Protein AF-X1CGT3-F1 (afdb_monomer)

Mean predicted aligned error: 8.22 Å

Sequence (184 aa):
MMVEALASLSRIHRVIDAETLTLEMHLGVPVCIPNCGKCCETVLAHRIEADFAISCMIGEGKFHQMVSRCEGWLLERHKEAQIYEGPLVGIVRTQIAEEWHKITNLPCLFLESDKSCLIYSGRPLVCRAFGVTHMPGPTPDFCPRPLGVGESHLRRGYVDSQQLQQKVKTLLAELSDKEWATSG

Solvent-accessible surface area (backbone atoms only — not comparable to full-atom values): 11004 Å² total; per-residue (Å²): 111,72,68,56,53,44,50,49,51,52,51,49,51,50,54,49,53,51,54,48,52,52,50,21,66,68,25,75,35,61,80,64,62,84,52,68,52,70,64,31,43,52,69,74,71,56,70,69,38,50,56,40,24,49,54,44,26,52,78,70,72,39,39,66,63,55,49,53,47,53,49,48,56,47,62,70,59,50,79,76,56,80,82,84,85,75,79,92,76,68,80,75,53,66,66,58,54,52,50,50,54,56,56,41,62,36,69,40,87,47,53,46,97,82,28,44,54,77,49,61,94,26,52,35,70,62,68,36,72,78,75,61,66,83,46,55,41,97,51,94,86,33,63,87,50,70,80,30,67,94,39,50,59,80,40,73,86,73,75,58,65,67,62,49,51,51,53,50,49,53,54,52,53,59,47,60,72,62,55,62,78,73,74,116

pLDDT: mean 80.04, std 13.35, range [35.84, 97.06]

Radius of gyration: 19.08 Å; Cα contacts (8 Å, |Δi|>4): 160; chains: 1; bounding box: 41×42×50 Å

Organism: NCBI:txid412755

Foldseek 3Di:
DLVVLLVLVVVLVVLLVVLQVVLCVQQVFHLADFLPLLLQQFDDADPSLVVNLCVVCVVVVNNVVVVVLVCCVCVVPVPPDDDDDDDPPDDPPVVNVVVVVVVRRDGHSQQDPSRHGSSVVSGHPSSDSAPPQPPLDPDPSHRPTDGTDPDDSNGHDHDDPVVSVVVSVVSVVVCVVPPVVPPD

Structure (mmCIF, N/CA/C/O backbone):
data_AF-X1CGT3-F1
#
_entry.id   AF-X1CGT3-F1
#
loop_
_atom_site.group_PDB
_atom_site.id
_atom_site.type_symbol
_atom_site.label_atom_id
_atom_site.label_alt_id
_atom_site.label_comp_id
_atom_site.label_asym_id
_atom_site.label_entity_id
_atom_site.label_seq_id
_atom_site.pdbx_PDB_ins_code
_atom_site.Cartn_x
_atom_site.Cartn_y
_atom_site.Cartn_z
_atom_site.occupancy
_atom_site.B_iso_or_equiv
_atom_site.auth_seq_id
_atom_site.auth_comp_id
_atom_site.auth_asym_id
_atom_si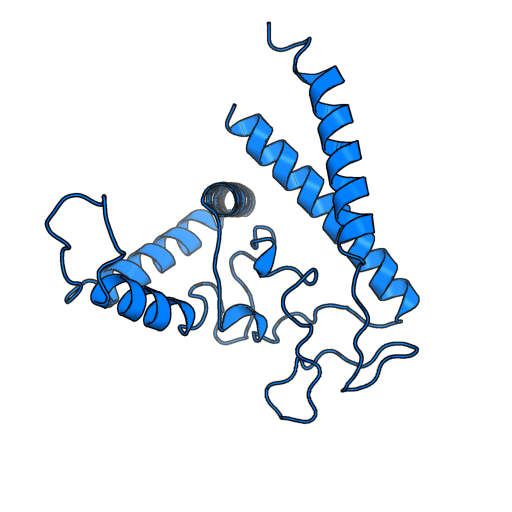te.auth_atom_id
_atom_site.pdbx_PDB_model_num
ATOM 1 N N . MET A 1 1 ? -14.478 17.564 -9.905 1.00 69.38 1 MET A N 1
ATOM 2 C CA . MET A 1 1 ? -13.343 17.696 -8.963 1.00 69.38 1 MET A CA 1
ATOM 3 C C . MET A 1 1 ? -13.031 16.420 -8.165 1.00 69.38 1 MET A C 1
ATOM 5 O O . MET A 1 1 ? -12.000 15.825 -8.431 1.00 69.38 1 MET A O 1
ATOM 9 N N . MET A 1 2 ? -13.859 15.936 -7.218 1.00 78.50 2 MET A N 1
ATOM 10 C CA . MET A 1 2 ? -13.481 14.746 -6.405 1.00 78.50 2 MET A CA 1
ATOM 11 C C . MET A 1 2 ? -13.423 13.435 -7.212 1.00 78.50 2 MET A C 1
ATOM 13 O O . MET A 1 2 ? -12.479 12.665 -7.071 1.00 78.50 2 MET A O 1
ATOM 17 N N . VAL A 1 3 ? -14.393 13.201 -8.101 1.00 81.06 3 VAL A N 1
ATOM 18 C CA . VAL A 1 3 ? -14.433 11.996 -8.954 1.00 81.06 3 VAL A CA 1
ATOM 19 C C . VAL A 1 3 ? -13.211 11.916 -9.879 1.00 81.06 3 VAL A C 1
ATOM 21 O O . VAL A 1 3 ? -12.619 10.850 -10.013 1.00 81.06 3 VAL A O 1
ATOM 24 N N . GLU A 1 4 ? -12.784 13.039 -10.459 1.00 80.38 4 GLU A N 1
ATOM 25 C CA . GLU A 1 4 ? -11.600 13.117 -11.332 1.00 80.38 4 GLU A CA 1
ATOM 26 C C . GLU A 1 4 ? -10.308 12.840 -10.562 1.00 80.38 4 GLU A C 1
ATOM 28 O O . GLU A 1 4 ? -9.433 12.135 -11.061 1.00 80.38 4 GLU A O 1
ATOM 33 N N . ALA A 1 5 ? -10.195 13.339 -9.327 1.00 81.38 5 ALA A N 1
ATOM 34 C CA . ALA A 1 5 ? -9.049 13.057 -8.469 1.00 81.38 5 ALA A CA 1
ATOM 35 C C . ALA A 1 5 ? -8.959 11.558 -8.132 1.00 81.38 5 ALA A C 1
ATOM 37 O O . ALA A 1 5 ? -7.883 10.968 -8.228 1.00 81.38 5 ALA A O 1
ATOM 38 N N . LEU A 1 6 ? -10.091 10.913 -7.825 1.00 85.56 6 LEU A N 1
ATOM 39 C CA . LEU A 1 6 ? -10.149 9.467 -7.584 1.00 85.56 6 LEU A CA 1
ATOM 40 C C . LEU A 1 6 ? -9.855 8.652 -8.851 1.00 85.56 6 LEU A C 1
ATOM 42 O O . LEU A 1 6 ? -9.135 7.655 -8.791 1.00 85.56 6 LEU A O 1
ATOM 46 N N . ALA A 1 7 ? -10.368 9.084 -10.005 1.00 85.12 7 ALA A N 1
ATOM 47 C CA . ALA A 1 7 ? -10.071 8.462 -11.292 1.00 85.12 7 ALA A CA 1
ATOM 48 C C . ALA A 1 7 ? -8.579 8.585 -11.641 1.00 85.12 7 ALA A C 1
ATOM 50 O O . ALA A 1 7 ? -7.961 7.604 -12.058 1.00 85.12 7 ALA A O 1
ATOM 51 N N . SER A 1 8 ? -7.985 9.757 -11.412 1.00 85.62 8 SER A N 1
ATOM 52 C CA . SER A 1 8 ? -6.554 10.005 -11.613 1.00 85.62 8 SER A CA 1
ATOM 53 C C . SER A 1 8 ? -5.711 9.123 -10.697 1.00 85.62 8 SER A C 1
ATOM 55 O O . SER A 1 8 ? -4.805 8.443 -11.173 1.00 85.62 8 SER A O 1
ATOM 57 N N . LEU A 1 9 ? -6.053 9.046 -9.406 1.00 86.56 9 LEU A N 1
ATOM 58 C CA . LEU A 1 9 ? -5.367 8.174 -8.452 1.00 86.56 9 LEU A CA 1
ATOM 59 C C . LEU A 1 9 ? -5.494 6.693 -8.843 1.00 86.56 9 LEU A C 1
ATOM 61 O O . LEU A 1 9 ? -4.506 5.964 -8.801 1.00 86.56 9 LEU A O 1
ATOM 65 N N . SER A 1 10 ? -6.663 6.259 -9.326 1.00 88.44 10 SER A N 1
ATOM 66 C CA . SER A 1 10 ? -6.846 4.908 -9.873 1.00 88.44 10 SER A CA 1
ATOM 67 C C . SER A 1 10 ? -5.911 4.633 -11.056 1.00 88.44 10 SER A C 1
ATOM 69 O O . SER A 1 10 ? -5.296 3.569 -11.124 1.00 88.44 10 SER A O 1
ATOM 71 N N . ARG A 1 11 ? -5.760 5.588 -11.984 1.00 89.06 11 ARG A N 1
ATOM 72 C CA . ARG A 1 11 ? -4.837 5.450 -13.124 1.00 89.06 11 ARG A CA 1
ATOM 73 C C . ARG A 1 11 ? -3.377 5.419 -12.665 1.00 89.06 11 ARG A C 1
ATOM 75 O O . ARG A 1 11 ? -2.625 4.580 -13.152 1.00 89.06 11 ARG A O 1
ATOM 82 N N . ILE A 1 12 ? -2.999 6.251 -11.692 1.00 88.00 12 ILE A N 1
ATOM 83 C CA . ILE A 1 12 ? -1.667 6.214 -11.066 1.00 88.00 12 ILE A CA 1
ATOM 84 C C . ILE A 1 12 ? -1.410 4.834 -10.453 1.00 88.00 12 ILE A C 1
ATOM 86 O O . ILE A 1 12 ? -0.380 4.229 -10.739 1.00 88.00 12 ILE A O 1
ATOM 90 N N . HIS A 1 13 ? -2.362 4.293 -9.684 1.00 88.19 13 HIS A N 1
ATOM 91 C CA . HIS A 1 13 ? -2.263 2.946 -9.116 1.00 88.19 13 HIS A CA 1
ATOM 92 C C . HIS A 1 13 ? -2.059 1.879 -10.194 1.00 88.19 13 HIS A C 1
ATOM 94 O O . HIS A 1 13 ? -1.233 0.996 -10.007 1.00 88.19 13 HIS A O 1
ATOM 100 N N . ARG A 1 14 ? -2.747 1.972 -11.339 1.00 88.94 14 ARG A N 1
ATOM 101 C CA . ARG A 1 14 ? -2.571 1.020 -12.451 1.00 88.94 14 ARG A CA 1
ATOM 102 C C . ARG A 1 14 ? -1.198 1.110 -13.109 1.00 88.94 14 ARG A C 1
ATOM 104 O O . ARG A 1 14 ? -0.627 0.072 -13.419 1.00 88.94 14 ARG A O 1
ATOM 111 N N . VAL A 1 15 ? -0.674 2.320 -13.329 1.00 88.50 15 VAL A N 1
ATOM 112 C CA . VAL A 1 15 ? 0.69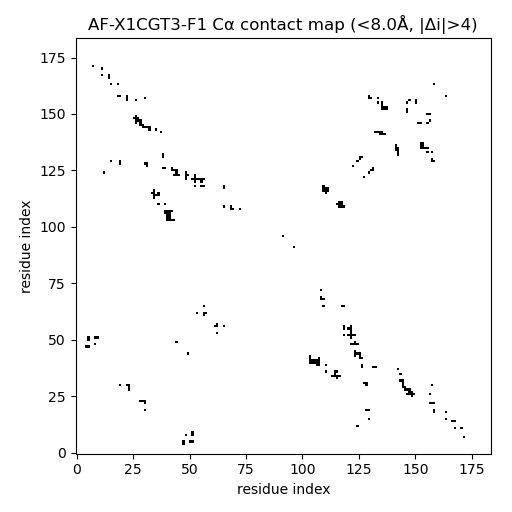0 2.501 -13.862 1.00 88.50 15 VAL A CA 1
ATOM 113 C C . VAL A 1 15 ? 1.697 1.866 -12.915 1.00 88.50 15 VAL A C 1
ATOM 115 O O . VAL A 1 15 ? 2.536 1.082 -13.335 1.00 88.50 15 VAL A O 1
ATOM 118 N N . ILE A 1 16 ? 1.553 2.152 -11.626 1.00 86.31 16 ILE A N 1
ATOM 119 C CA . ILE A 1 16 ? 2.357 1.567 -10.559 1.00 86.31 16 ILE A CA 1
ATOM 120 C C . ILE A 1 16 ? 2.249 0.036 -10.597 1.00 86.31 16 ILE A C 1
ATOM 122 O O . ILE A 1 16 ? 3.252 -0.645 -10.756 1.00 86.31 16 ILE A O 1
ATOM 126 N N . ASP A 1 17 ? 1.052 -0.540 -10.566 1.00 86.75 17 ASP A N 1
ATOM 127 C CA . ASP A 1 17 ? 0.886 -1.997 -10.596 1.00 86.75 17 ASP A CA 1
ATOM 128 C C . ASP A 1 17 ? 1.511 -2.640 -11.854 1.00 86.75 17 ASP A C 1
ATOM 130 O O . ASP A 1 17 ? 2.136 -3.696 -11.753 1.00 86.75 17 ASP A O 1
ATOM 134 N N . ALA A 1 18 ? 1.441 -1.978 -13.015 1.00 89.31 18 ALA A N 1
ATOM 135 C CA . ALA A 1 18 ? 2.071 -2.442 -14.253 1.00 89.31 18 ALA A CA 1
ATOM 136 C C . ALA A 1 18 ? 3.611 -2.411 -14.204 1.00 89.31 18 ALA A C 1
ATOM 138 O O . ALA A 1 18 ? 4.272 -3.351 -14.656 1.00 89.31 18 ALA A O 1
ATOM 139 N N . GLU A 1 19 ? 4.202 -1.364 -13.625 1.00 88.44 19 GLU A N 1
ATOM 140 C CA . GLU A 1 19 ? 5.651 -1.300 -13.407 1.00 88.44 19 GLU A CA 1
ATOM 141 C C . GLU A 1 19 ? 6.115 -2.364 -12.401 1.00 88.44 19 GLU A C 1
ATOM 143 O O . GLU A 1 19 ? 7.184 -2.949 -12.570 1.00 88.44 19 GLU A O 1
ATOM 148 N N . THR A 1 20 ? 5.292 -2.671 -11.392 1.00 87.12 20 THR A N 1
ATOM 149 C CA . THR A 1 20 ? 5.585 -3.724 -10.413 1.00 87.12 20 THR A CA 1
ATOM 150 C C . THR A 1 20 ? 5.592 -5.064 -11.106 1.00 87.12 20 THR A C 1
ATOM 152 O O . THR A 1 20 ? 6.554 -5.805 -10.958 1.00 87.12 20 THR A O 1
ATOM 155 N N . LEU A 1 21 ? 4.571 -5.350 -11.915 1.00 89.75 21 LEU A N 1
ATOM 156 C CA . LEU A 1 21 ? 4.497 -6.597 -12.662 1.00 89.75 21 LEU A CA 1
ATOM 157 C C . LEU A 1 21 ? 5.702 -6.750 -13.596 1.00 89.75 21 LEU A C 1
ATOM 159 O O . LEU A 1 21 ? 6.299 -7.820 -13.678 1.00 89.75 21 LEU A O 1
ATOM 163 N N . THR A 1 22 ? 6.104 -5.661 -14.255 1.00 91.19 22 THR A N 1
ATOM 164 C CA . THR A 1 22 ? 7.309 -5.645 -15.089 1.00 91.19 22 THR A CA 1
ATOM 165 C C . THR A 1 22 ? 8.537 -6.014 -14.260 1.00 91.19 22 THR A C 1
ATOM 167 O O . THR A 1 22 ? 9.304 -6.888 -14.661 1.00 91.19 22 THR A O 1
ATOM 170 N N . LEU A 1 23 ? 8.724 -5.405 -13.088 1.00 89.88 23 LEU A N 1
ATOM 171 C CA . LEU A 1 23 ? 9.831 -5.730 -12.192 1.00 89.88 23 LEU A CA 1
ATOM 172 C C . LEU A 1 23 ? 9.770 -7.187 -11.698 1.00 89.88 23 LEU A C 1
ATOM 174 O O . LEU A 1 23 ? 10.787 -7.873 -11.727 1.00 89.88 23 LEU A O 1
ATOM 178 N N . GLU A 1 24 ? 8.597 -7.685 -11.308 1.00 91.25 24 GLU A N 1
ATOM 179 C CA . GLU A 1 24 ? 8.385 -9.074 -10.877 1.00 91.25 24 GLU A CA 1
ATOM 180 C C . GLU A 1 24 ? 8.781 -10.077 -11.959 1.00 91.25 24 GLU A C 1
ATOM 182 O O . GLU A 1 24 ? 9.463 -11.059 -11.669 1.00 91.25 24 GLU A O 1
ATOM 187 N N . MET A 1 25 ? 8.423 -9.805 -13.217 1.00 94.38 25 MET A N 1
ATOM 188 C CA . MET A 1 25 ? 8.814 -10.636 -14.358 1.00 94.38 25 MET A CA 1
ATOM 189 C C . MET A 1 25 ? 10.334 -10.690 -14.541 1.00 94.38 25 MET A C 1
ATOM 191 O O . MET A 1 25 ? 10.872 -11.757 -14.828 1.00 94.38 25 MET A O 1
ATOM 195 N N . HIS A 1 26 ? 11.036 -9.568 -14.355 1.00 93.81 26 HIS A N 1
ATOM 196 C CA . HIS A 1 26 ? 12.499 -9.530 -14.452 1.00 93.81 26 HIS A CA 1
ATOM 197 C C . HIS A 1 26 ? 13.179 -10.215 -13.262 1.00 93.81 26 HIS A C 1
ATOM 199 O O . HIS A 1 26 ? 14.195 -10.887 -13.429 1.00 93.81 26 HIS A O 1
ATOM 205 N N . LEU A 1 27 ? 12.627 -10.049 -12.058 1.00 92.00 27 LEU A N 1
ATOM 206 C CA . LEU A 1 27 ? 13.159 -10.653 -10.840 1.00 92.00 27 LEU A CA 1
ATOM 207 C C . LEU A 1 27 ? 12.825 -12.148 -10.730 1.00 92.00 27 LEU A C 1
ATOM 209 O O . LEU A 1 27 ? 13.512 -12.860 -10.001 1.00 92.00 27 LEU A O 1
ATOM 213 N N . GLY A 1 28 ? 11.781 -12.626 -11.410 1.00 94.56 28 GLY A N 1
ATOM 214 C CA . GLY A 1 28 ? 11.274 -13.997 -11.292 1.00 94.56 28 GLY A CA 1
ATOM 215 C C . GLY A 1 28 ? 10.577 -14.291 -9.957 1.00 94.56 28 GLY A C 1
ATOM 216 O O . GLY A 1 28 ? 10.328 -15.451 -9.637 1.00 94.56 28 GLY A O 1
ATOM 217 N N . VAL A 1 29 ? 10.281 -13.259 -9.162 1.00 91.44 29 VAL A N 1
ATOM 218 C CA . VAL A 1 29 ? 9.648 -13.353 -7.840 1.00 91.44 29 VAL A CA 1
ATOM 219 C C . VAL A 1 29 ? 8.737 -12.148 -7.596 1.00 91.44 29 VAL A C 1
ATOM 221 O O . VAL A 1 29 ? 9.000 -11.077 -8.147 1.00 91.44 29 VAL A O 1
ATOM 224 N N . PRO A 1 30 ? 7.706 -12.268 -6.738 1.00 89.00 30 PRO A N 1
ATOM 225 C CA . PRO A 1 30 ? 6.866 -11.131 -6.389 1.00 89.00 30 PRO A CA 1
ATOM 226 C C . PRO A 1 30 ? 7.640 -10.066 -5.595 1.00 89.00 30 PRO A C 1
ATOM 228 O O . PRO A 1 30 ? 8.415 -10.379 -4.684 1.00 89.00 30 PRO A O 1
ATOM 231 N N . VAL A 1 31 ? 7.375 -8.791 -5.882 1.00 85.31 31 VAL A N 1
ATOM 232 C CA . VAL A 1 31 ? 7.960 -7.649 -5.152 1.00 85.31 31 VAL A CA 1
ATOM 233 C C . VAL A 1 31 ? 7.233 -7.398 -3.830 1.00 85.31 31 VAL A C 1
ATOM 235 O O . VAL A 1 31 ? 7.751 -6.711 -2.951 1.00 85.31 31 VAL A O 1
ATOM 238 N N . CYS A 1 32 ? 6.049 -7.988 -3.656 1.00 82.00 32 CYS A N 1
ATOM 239 C CA . CYS A 1 32 ? 5.290 -8.007 -2.412 1.00 82.00 32 CYS A CA 1
ATOM 240 C C . CYS A 1 32 ? 4.600 -9.363 -2.249 1.00 82.00 32 CYS A C 1
ATOM 242 O O . CYS A 1 32 ? 3.849 -9.785 -3.124 1.00 82.00 32 CYS A O 1
ATOM 244 N N . ILE A 1 33 ?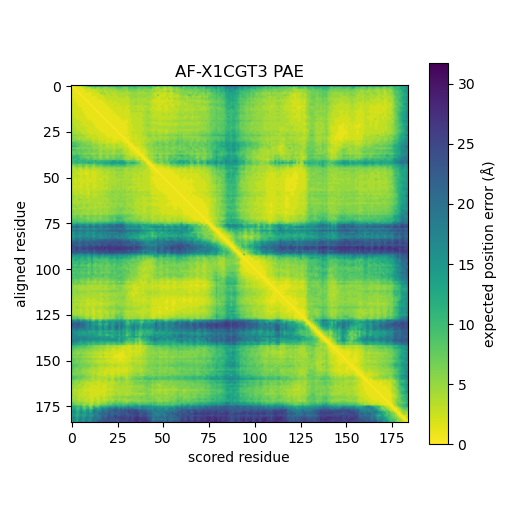 4.818 -10.031 -1.113 1.00 81.94 33 ILE A N 1
ATOM 245 C CA . ILE A 1 33 ? 4.076 -11.252 -0.789 1.00 81.94 33 ILE A CA 1
ATOM 246 C C . ILE A 1 33 ? 2.802 -10.898 -0.006 1.00 81.94 33 ILE A C 1
ATOM 248 O O . ILE A 1 33 ? 2.869 -10.099 0.942 1.00 81.94 33 ILE A O 1
ATOM 252 N N . PRO A 1 34 ? 1.644 -11.480 -0.366 1.00 79.38 34 PRO A N 1
ATOM 253 C CA . PRO A 1 34 ? 0.445 -11.388 0.452 1.00 79.38 34 PRO A CA 1
ATOM 254 C C . PRO A 1 34 ? 0.717 -11.889 1.871 1.00 79.38 34 PRO A C 1
ATOM 256 O O . PRO A 1 34 ? 1.559 -12.760 2.087 1.00 79.38 34 PRO A O 1
ATOM 259 N N . ASN A 1 35 ? -0.012 -11.345 2.841 1.00 83.81 35 ASN A N 1
ATOM 260 C CA . ASN A 1 35 ? -0.029 -11.845 4.212 1.00 83.81 35 ASN A CA 1
ATOM 261 C C . ASN A 1 35 ? 1.323 -11.794 4.957 1.00 83.81 35 ASN A C 1
ATOM 263 O O . ASN A 1 35 ? 1.521 -12.524 5.924 1.00 83.81 35 ASN A O 1
ATOM 267 N N . CYS A 1 36 ? 2.274 -10.931 4.565 1.00 82.19 36 CYS A N 1
ATOM 268 C CA . CYS A 1 36 ? 3.484 -10.723 5.378 1.00 82.19 36 CYS A CA 1
ATOM 269 C C . CYS A 1 36 ? 3.251 -9.794 6.577 1.00 82.19 36 CYS A C 1
ATOM 271 O O . CYS A 1 36 ? 3.827 -10.029 7.638 1.00 82.19 36 CYS A O 1
ATOM 273 N N . GLY A 1 37 ? 2.437 -8.746 6.404 1.00 79.38 37 GLY A N 1
ATOM 274 C CA . GLY A 1 37 ? 2.145 -7.731 7.422 1.00 79.38 37 GLY A CA 1
ATOM 275 C C . GLY A 1 37 ? 3.274 -6.727 7.696 1.00 79.38 37 GLY A C 1
ATOM 276 O O . GLY A 1 37 ? 3.073 -5.804 8.473 1.00 79.38 37 GLY A O 1
ATOM 277 N N . LYS A 1 38 ? 4.444 -6.843 7.051 1.00 79.19 38 LYS A N 1
ATOM 278 C CA . LYS A 1 38 ? 5.608 -5.992 7.367 1.00 79.19 38 LYS A CA 1
ATOM 279 C C . LYS A 1 38 ? 5.414 -4.511 7.036 1.00 79.19 38 LYS A C 1
ATOM 281 O O . LYS A 1 38 ? 5.769 -3.657 7.834 1.00 79.19 38 LYS A O 1
ATOM 286 N N . CYS A 1 39 ? 4.784 -4.183 5.907 1.00 74.50 39 CYS A N 1
ATOM 287 C CA . CYS A 1 39 ? 4.447 -2.788 5.586 1.00 74.50 39 CYS A CA 1
ATOM 288 C C . CYS A 1 39 ? 3.265 -2.237 6.405 1.00 74.50 39 CYS A C 1
ATOM 290 O O . CYS A 1 39 ? 2.917 -1.069 6.262 1.00 74.50 39 CYS A O 1
ATOM 292 N N . CYS A 1 40 ? 2.636 -3.061 7.247 1.00 76.88 40 CYS A N 1
ATOM 293 C CA . CYS A 1 40 ? 1.531 -2.652 8.106 1.00 76.88 40 CYS A CA 1
ATOM 294 C C . CYS A 1 40 ? 2.002 -2.152 9.479 1.00 76.88 40 CYS A C 1
ATOM 296 O O . CYS A 1 40 ? 1.158 -1.765 10.278 1.00 76.88 40 CYS A O 1
ATOM 298 N N . GLU A 1 41 ? 3.310 -2.157 9.754 1.00 74.38 41 GLU A N 1
ATOM 299 C CA . GLU A 1 41 ? 3.902 -1.643 10.999 1.00 74.38 41 GLU A CA 1
ATOM 300 C C . GLU A 1 41 ? 4.007 -0.104 11.007 1.00 74.38 41 GLU A C 1
ATOM 302 O O . GLU A 1 41 ? 4.179 0.499 12.060 1.00 74.38 41 GLU A O 1
ATOM 307 N N . THR A 1 42 ? 3.881 0.550 9.846 1.00 68.31 42 THR A N 1
ATOM 308 C CA . THR A 1 42 ? 3.842 2.014 9.730 1.00 68.31 42 THR A CA 1
ATOM 309 C C . THR A 1 42 ? 2.973 2.403 8.545 1.00 68.31 42 THR A C 1
ATOM 311 O O . THR A 1 42 ? 3.374 2.245 7.393 1.00 68.31 42 THR A O 1
ATOM 314 N N . VAL A 1 43 ? 1.767 2.909 8.809 1.00 67.88 43 VAL A N 1
ATOM 315 C CA . VAL A 1 43 ? 0.835 3.299 7.744 1.00 67.88 43 VAL A CA 1
ATOM 316 C C . VAL A 1 43 ? 0.500 4.776 7.852 1.00 67.88 43 VAL A C 1
ATOM 318 O O . VAL A 1 43 ? -0.134 5.218 8.806 1.00 67.88 43 VAL A O 1
ATOM 321 N N . LEU A 1 44 ? 0.904 5.525 6.829 1.00 73.69 44 LEU A N 1
ATOM 322 C CA . LEU A 1 44 ? 0.512 6.909 6.610 1.00 73.69 44 LEU A CA 1
ATOM 323 C C . LEU A 1 44 ? -0.238 6.992 5.286 1.00 73.69 44 LEU A C 1
ATOM 325 O O . LEU A 1 44 ? 0.282 6.582 4.256 1.00 73.69 44 LEU A O 1
ATOM 329 N N . ALA A 1 45 ? -1.457 7.516 5.312 1.00 82.62 45 ALA A N 1
ATOM 330 C CA . ALA A 1 45 ? -2.245 7.729 4.107 1.00 82.62 45 ALA A CA 1
ATOM 331 C C . ALA A 1 45 ? -2.613 9.204 3.993 1.00 82.62 45 ALA A C 1
ATOM 333 O O . ALA A 1 45 ? -2.981 9.846 4.981 1.00 82.62 45 ALA A O 1
ATOM 334 N N . HIS A 1 46 ? -2.552 9.741 2.780 1.00 84.75 46 HIS A N 1
ATOM 335 C CA . HIS A 1 46 ? -3.143 11.036 2.486 1.00 84.75 46 HIS A CA 1
ATOM 336 C C . HIS A 1 46 ? -4.666 10.912 2.378 1.00 84.75 46 HIS A C 1
ATOM 338 O O . HIS A 1 46 ? -5.203 9.860 2.031 1.00 84.75 46 HIS A O 1
ATOM 344 N N . ARG A 1 47 ? -5.383 12.019 2.609 1.00 86.12 47 ARG A N 1
ATOM 345 C CA . ARG A 1 47 ? -6.853 12.056 2.527 1.00 86.12 47 ARG A CA 1
ATOM 346 C C . ARG A 1 47 ? -7.393 11.479 1.214 1.00 86.12 47 ARG A C 1
ATOM 348 O O . ARG A 1 47 ? -8.315 10.678 1.247 1.00 86.12 47 ARG A O 1
ATOM 355 N N . ILE A 1 48 ? -6.793 11.838 0.079 1.00 85.56 48 ILE A N 1
ATOM 356 C CA . ILE A 1 48 ? -7.236 11.351 -1.236 1.00 85.56 48 ILE A CA 1
ATOM 357 C C . ILE A 1 48 ? -7.092 9.825 -1.384 1.00 85.56 48 ILE A C 1
ATOM 359 O O . ILE A 1 48 ? -7.902 9.190 -2.053 1.00 85.56 48 ILE A O 1
ATOM 363 N N . GLU A 1 49 ? -6.099 9.219 -0.728 1.00 89.56 49 GLU A N 1
ATOM 364 C CA . GLU A 1 49 ? -5.919 7.764 -0.702 1.00 89.56 49 GLU A CA 1
ATOM 365 C C . GLU A 1 49 ? -6.943 7.094 0.213 1.00 89.56 49 GLU A C 1
ATOM 367 O O . GLU A 1 49 ? -7.434 6.016 -0.110 1.00 89.56 49 GLU A O 1
ATOM 372 N N . ALA A 1 50 ? -7.313 7.745 1.321 1.00 90.88 50 ALA A N 1
ATOM 373 C CA . ALA A 1 50 ? -8.406 7.287 2.171 1.00 90.88 50 ALA A CA 1
ATOM 374 C C . ALA A 1 50 ? -9.748 7.328 1.422 1.00 90.88 50 ALA A C 1
ATOM 376 O O . ALA A 1 50 ? -10.474 6.336 1.426 1.00 90.88 50 ALA A O 1
ATOM 377 N N . ASP A 1 51 ? -10.043 8.421 0.710 1.00 91.00 51 ASP A N 1
ATOM 378 C CA . ASP A 1 51 ? -11.247 8.549 -0.122 1.00 91.00 51 ASP A CA 1
ATOM 379 C C . ASP A 1 51 ? -11.280 7.468 -1.221 1.00 91.00 51 ASP A C 1
ATOM 381 O O . ASP A 1 51 ? -12.320 6.860 -1.494 1.00 91.00 51 ASP A O 1
ATOM 385 N N . PHE A 1 52 ? -10.123 7.165 -1.818 1.00 92.81 52 PHE A N 1
ATOM 386 C CA . PHE A 1 52 ? -9.986 6.073 -2.778 1.00 92.81 52 PHE A CA 1
ATOM 387 C C . PHE A 1 52 ? -10.222 4.699 -2.147 1.00 92.81 52 PHE A C 1
ATOM 389 O O . PHE A 1 52 ? -10.980 3.902 -2.701 1.00 92.81 52 PHE A O 1
ATOM 396 N N . ALA A 1 53 ? -9.644 4.432 -0.974 1.00 92.94 53 ALA A N 1
ATOM 397 C CA . ALA A 1 53 ? -9.870 3.189 -0.247 1.00 92.94 53 ALA A CA 1
ATOM 398 C C . ALA A 1 53 ? -11.358 2.991 0.077 1.00 92.94 53 ALA A C 1
ATOM 400 O O . ALA A 1 53 ? -11.893 1.909 -0.158 1.00 92.94 53 ALA A O 1
ATOM 401 N N . ILE A 1 54 ? -12.044 4.046 0.529 1.00 94.06 54 ILE A N 1
ATOM 402 C CA . ILE A 1 54 ? -13.492 4.037 0.779 1.00 94.06 54 ILE A CA 1
ATOM 403 C C . ILE A 1 54 ? -14.257 3.665 -0.494 1.00 94.06 54 ILE A C 1
ATOM 405 O O . ILE A 1 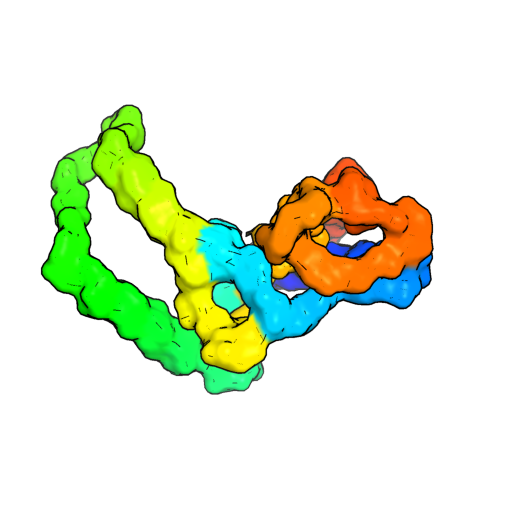54 ? -15.102 2.772 -0.456 1.00 94.06 54 ILE A O 1
ATOM 409 N N . SER A 1 55 ? -13.935 4.298 -1.626 1.00 93.94 55 SER A N 1
ATOM 410 C CA . SER A 1 55 ? -14.565 4.001 -2.919 1.00 93.94 55 SER A CA 1
ATOM 411 C C . SER A 1 55 ? -14.406 2.524 -3.311 1.00 93.94 55 SER A C 1
ATOM 413 O O . SER A 1 55 ? -15.389 1.862 -3.655 1.00 93.94 55 SER A O 1
ATOM 415 N N . CYS A 1 56 ? -13.199 1.963 -3.167 1.00 94.31 56 CYS A N 1
ATOM 416 C CA . CYS A 1 56 ? -12.954 0.535 -3.388 1.00 94.31 56 CYS A CA 1
ATOM 417 C C . CYS A 1 56 ? -13.787 -0.351 -2.449 1.00 94.31 56 CYS A C 1
ATOM 419 O O . CYS A 1 56 ? -14.400 -1.317 -2.898 1.00 94.31 56 CYS A O 1
ATOM 421 N N . MET A 1 57 ? -13.854 -0.017 -1.158 1.00 96.69 57 MET A N 1
ATOM 422 C CA . MET A 1 57 ? -14.594 -0.808 -0.169 1.00 96.69 57 MET A CA 1
ATOM 423 C C . MET A 1 57 ? -16.109 -0.756 -0.367 1.00 96.69 57 MET A C 1
ATOM 425 O O . MET A 1 57 ? -16.788 -1.743 -0.084 1.00 96.69 57 MET A O 1
ATOM 429 N N . ILE A 1 58 ? -16.647 0.354 -0.880 1.00 95.50 58 ILE A N 1
ATOM 430 C CA . ILE A 1 58 ? -18.049 0.434 -1.311 1.00 95.50 58 ILE A CA 1
ATOM 431 C C . ILE A 1 58 ? -18.287 -0.536 -2.472 1.00 95.50 58 ILE A C 1
ATOM 433 O O . ILE A 1 58 ? -19.210 -1.345 -2.400 1.00 95.50 58 ILE A O 1
ATOM 437 N N . GLY A 1 59 ? -17.430 -0.510 -3.498 1.00 95.19 59 GLY A N 1
ATOM 438 C CA . GLY A 1 59 ? -17.537 -1.407 -4.655 1.00 95.19 59 GLY A CA 1
ATOM 439 C C . GLY A 1 59 ? -17.430 -2.896 -4.303 1.00 95.19 59 GLY A C 1
ATOM 440 O O . GLY A 1 59 ? -18.056 -3.728 -4.952 1.00 95.19 59 GLY A O 1
ATOM 441 N N . GLU A 1 60 ? -16.685 -3.234 -3.250 1.00 96.44 60 GLU A N 1
ATOM 442 C CA . GLU A 1 60 ? -16.538 -4.608 -2.747 1.00 96.44 60 GLU A CA 1
ATOM 443 C C . GLU A 1 60 ? -17.600 -5.027 -1.717 1.00 96.44 60 GLU A C 1
ATOM 445 O O . GLU A 1 60 ? -17.579 -6.166 -1.254 1.00 96.44 60 GLU A O 1
ATOM 450 N N . GLY A 1 61 ? -18.500 -4.127 -1.306 1.00 97.06 61 GLY A N 1
ATOM 451 C CA . GLY A 1 61 ? -19.473 -4.403 -0.243 1.00 97.06 61 GLY A CA 1
ATOM 452 C C . GLY A 1 61 ? -18.859 -4.537 1.160 1.00 97.06 61 GLY A C 1
ATOM 453 O O . GLY A 1 61 ? -19.499 -5.063 2.066 1.00 97.06 61 GLY A O 1
ATOM 454 N N . LYS A 1 62 ? -17.629 -4.052 1.364 1.00 97.06 62 LYS A N 1
ATOM 455 C CA . LYS A 1 62 ? -16.878 -4.124 2.634 1.00 97.06 62 LYS A CA 1
ATOM 456 C C . LYS A 1 62 ? -16.868 -2.815 3.424 1.00 97.06 62 LYS A C 1
ATOM 458 O O . LYS A 1 62 ? -16.252 -2.737 4.485 1.00 97.06 62 LYS A O 1
ATOM 463 N N . PHE A 1 63 ? -17.552 -1.780 2.935 1.00 96.06 63 PHE A N 1
ATOM 464 C CA . PHE A 1 63 ? -17.564 -0.451 3.554 1.00 96.06 63 PHE A CA 1
ATOM 465 C C . PHE A 1 63 ? -17.945 -0.477 5.043 1.00 96.06 63 PHE A C 1
ATOM 467 O O . PHE A 1 63 ? -17.233 0.092 5.864 1.00 96.06 63 PHE A O 1
ATOM 474 N N . HIS A 1 64 ? -19.005 -1.197 5.420 1.00 96.75 64 HIS A N 1
ATOM 475 C CA . HIS A 1 64 ? -19.426 -1.279 6.824 1.00 96.75 64 HIS A CA 1
ATOM 476 C C . HIS A 1 64 ? -18.380 -1.942 7.727 1.00 96.75 64 HIS A C 1
ATOM 478 O O . HIS A 1 64 ? -18.180 -1.498 8.855 1.00 96.75 64 HIS A O 1
ATOM 484 N N . GLN A 1 65 ? -17.673 -2.960 7.228 1.00 96.12 65 GLN A N 1
ATOM 485 C CA . GLN A 1 65 ? -16.583 -3.598 7.965 1.00 96.12 65 GLN A CA 1
ATOM 486 C C . GLN A 1 65 ? -15.416 -2.622 8.170 1.00 96.12 65 GLN A C 1
ATOM 488 O O . GLN A 1 65 ? -14.872 -2.543 9.269 1.00 96.12 65 GLN A O 1
ATOM 493 N N . MET A 1 66 ? -15.063 -1.847 7.137 1.00 94.81 66 MET A N 1
ATOM 494 C CA . MET A 1 66 ? -14.033 -0.806 7.226 1.00 94.81 66 MET A CA 1
ATOM 495 C C . MET A 1 66 ? -14.404 0.255 8.270 1.00 94.81 66 MET A C 1
ATOM 497 O O . MET A 1 66 ? -13.593 0.554 9.145 1.00 94.81 66 MET A O 1
ATOM 501 N N . VAL A 1 67 ? -15.628 0.788 8.208 1.00 94.00 67 VAL A N 1
ATOM 502 C CA . VAL A 1 67 ? -16.115 1.813 9.145 1.00 94.00 67 VAL A CA 1
ATOM 503 C C . VAL A 1 67 ? -16.141 1.284 10.573 1.00 94.00 67 VAL A C 1
ATOM 505 O O . VAL A 1 67 ? -15.575 1.926 11.449 1.00 94.00 67 VAL A O 1
ATOM 508 N N . SER A 1 68 ? -16.695 0.090 10.798 1.00 93.75 68 SER A N 1
ATOM 509 C CA . SER A 1 68 ? -16.762 -0.519 12.131 1.00 93.75 68 SER A CA 1
ATOM 510 C C . SER A 1 68 ? -15.379 -0.662 12.776 1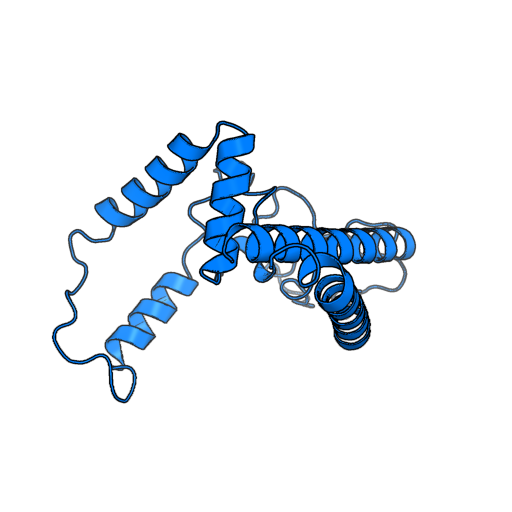.00 93.75 68 SER A C 1
ATOM 512 O O . SER A 1 68 ? -15.237 -0.449 13.978 1.00 93.75 68 SER A O 1
ATOM 514 N N . ARG A 1 69 ? -14.334 -0.949 11.989 1.00 91.69 69 ARG A N 1
ATOM 515 C CA . ARG A 1 69 ? -12.957 -0.977 12.502 1.00 91.69 69 ARG A CA 1
ATOM 516 C C . ARG A 1 69 ? -12.402 0.385 12.843 1.00 91.69 69 ARG A C 1
ATOM 518 O O . ARG A 1 69 ? -11.760 0.522 13.879 1.00 91.69 69 ARG A O 1
ATOM 525 N N . CYS A 1 70 ? -12.621 1.371 11.981 1.00 90.12 70 CYS A N 1
ATOM 526 C CA . CYS A 1 70 ? -12.213 2.739 12.266 1.00 90.12 70 CYS A CA 1
ATOM 527 C C . CYS A 1 70 ? -12.908 3.249 13.532 1.00 90.12 70 CYS A C 1
ATOM 529 O O . CYS A 1 70 ? -12.250 3.808 14.399 1.00 90.12 70 CYS A O 1
ATOM 531 N N . GLU A 1 71 ? -14.212 3.006 13.670 1.00 89.19 71 GLU A N 1
ATOM 532 C CA . GLU A 1 71 ? -14.987 3.359 14.859 1.00 89.19 71 GLU A CA 1
ATOM 533 C C . GLU A 1 71 ? -14.481 2.632 16.101 1.00 89.19 71 GLU A C 1
ATOM 535 O O . GLU A 1 71 ? -14.234 3.286 17.106 1.00 89.19 71 GLU A O 1
ATOM 540 N N . GLY A 1 72 ? -14.261 1.316 16.039 1.00 88.56 72 GLY A N 1
ATOM 541 C CA . GLY A 1 72 ? -13.692 0.553 17.152 1.00 88.56 72 GLY A CA 1
ATOM 542 C C . GLY A 1 72 ? -12.328 1.099 17.575 1.00 88.56 72 GLY A C 1
ATOM 543 O O . GLY A 1 72 ? -12.128 1.422 18.741 1.00 88.56 72 GLY A O 1
ATOM 544 N N . TRP A 1 73 ? -11.427 1.319 16.614 1.00 84.75 73 TRP A N 1
ATOM 545 C CA . TRP A 1 73 ? -10.106 1.897 16.868 1.00 84.75 73 TRP A CA 1
ATOM 546 C C . TRP A 1 73 ? -10.197 3.291 17.503 1.00 84.75 73 TRP A C 1
ATOM 548 O O . TRP A 1 73 ? -9.488 3.577 18.470 1.00 84.75 73 TRP A O 1
ATOM 558 N N . LEU A 1 74 ? -11.098 4.143 17.000 1.00 81.56 74 LEU A N 1
ATOM 559 C CA . LEU A 1 74 ? -11.325 5.476 17.546 1.00 81.56 74 LEU A CA 1
ATOM 560 C C . LEU A 1 74 ? -11.906 5.402 18.969 1.00 81.56 74 LEU A C 1
ATOM 562 O O . LEU A 1 74 ? -11.394 6.041 19.881 1.00 81.56 74 LEU A O 1
ATOM 566 N N . LEU A 1 75 ? -12.961 4.620 19.186 1.00 81.69 75 LEU A N 1
ATOM 567 C CA . LEU A 1 75 ? -13.698 4.569 20.450 1.00 81.69 75 LEU A CA 1
ATOM 568 C C . LEU A 1 75 ? -12.945 3.831 21.562 1.00 81.69 75 LEU A C 1
ATOM 570 O O . LEU A 1 75 ? -13.104 4.173 22.733 1.00 81.69 75 LEU A O 1
ATOM 574 N N . GLU A 1 76 ? -12.134 2.829 21.231 1.00 77.88 76 GLU A N 1
ATOM 575 C CA . GLU A 1 76 ? -11.313 2.110 22.209 1.00 77.88 76 GLU A CA 1
ATOM 576 C C . GLU A 1 76 ? -10.124 2.956 22.672 1.00 77.88 76 GLU A C 1
ATOM 578 O O . GLU A 1 76 ? -9.806 2.963 23.861 1.00 77.88 76 GLU A O 1
ATOM 583 N N . ARG A 1 77 ? -9.499 3.714 21.760 1.00 64.44 77 ARG A N 1
ATOM 584 C CA . ARG A 1 77 ? -8.291 4.501 22.046 1.00 64.44 77 ARG A CA 1
ATOM 585 C C . ARG A 1 77 ? -8.584 5.913 22.551 1.00 64.44 77 ARG A C 1
ATOM 587 O O . ARG A 1 77 ? -7.852 6.416 23.398 1.00 64.44 77 ARG A O 1
ATOM 594 N N . HIS A 1 78 ? -9.644 6.561 22.067 1.00 61.12 78 HIS A N 1
ATOM 595 C CA . HIS A 1 78 ? -9.937 7.956 22.414 1.00 61.12 78 HIS A CA 1
ATOM 596 C C . HIS A 1 78 ? -10.732 8.142 23.710 1.00 61.12 78 HIS A C 1
ATOM 598 O O . HIS A 1 78 ? -11.100 9.273 24.015 1.00 61.12 78 HIS A O 1
ATOM 604 N N . LYS A 1 79 ? -10.940 7.101 24.530 1.00 60.84 79 LYS A N 1
ATOM 605 C CA . LYS A 1 79 ? -11.484 7.310 25.888 1.00 60.84 79 LYS A CA 1
ATOM 606 C C . LYS A 1 79 ? -10.609 8.245 26.728 1.00 60.84 79 LYS A C 1
ATOM 608 O O . LYS A 1 79 ? -11.133 8.968 27.565 1.00 60.84 79 LYS A O 1
ATOM 613 N N . GLU A 1 80 ? -9.301 8.239 26.477 1.00 59.03 80 GLU A N 1
ATOM 614 C CA . GLU A 1 80 ? -8.299 9.025 27.210 1.00 59.03 80 GLU A CA 1
ATOM 615 C C . GLU A 1 80 ? -7.549 10.020 26.311 1.00 59.03 80 GLU A C 1
ATOM 617 O O . GLU A 1 80 ? -6.560 10.619 26.732 1.00 59.03 80 GLU A O 1
ATOM 622 N N . ALA A 1 81 ? -7.975 10.188 25.054 1.00 64.81 81 ALA A N 1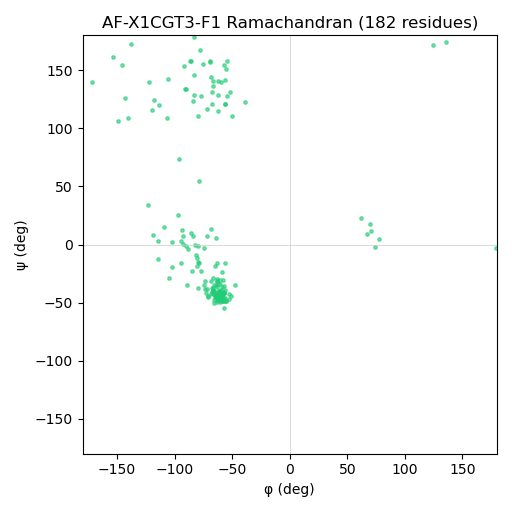
ATOM 623 C CA . ALA A 1 81 ? -7.255 11.061 24.140 1.00 64.81 81 ALA A CA 1
ATOM 624 C C . ALA A 1 81 ? -7.371 12.521 24.568 1.00 64.81 81 ALA A C 1
ATOM 626 O O . ALA A 1 81 ? -8.456 13.042 24.833 1.00 64.81 81 ALA A O 1
ATOM 627 N N . GLN A 1 82 ? -6.221 13.184 24.607 1.00 67.75 82 GLN A N 1
ATOM 628 C CA . GLN A 1 82 ? -6.129 14.578 24.986 1.00 67.75 82 GLN A CA 1
ATOM 629 C C . GLN A 1 82 ? -6.808 15.441 23.916 1.00 67.75 82 GLN A C 1
ATOM 631 O O . GLN A 1 82 ? -6.411 15.441 22.751 1.00 67.75 82 GLN A O 1
ATOM 636 N N . ILE A 1 83 ? -7.831 16.201 24.308 1.00 71.62 83 ILE A N 1
ATOM 637 C CA . ILE A 1 83 ? -8.400 17.235 23.444 1.00 71.62 83 ILE A CA 1
ATOM 638 C C . ILE A 1 83 ? -7.383 18.377 23.382 1.00 71.62 83 ILE A C 1
ATOM 640 O O . ILE A 1 83 ? -7.052 18.997 24.393 1.00 71.62 83 ILE A O 1
ATOM 644 N N . TYR A 1 84 ? -6.851 18.637 22.192 1.00 70.69 84 TYR A N 1
ATOM 645 C CA . TYR A 1 84 ? -5.901 19.721 21.981 1.00 70.69 84 TYR A CA 1
ATOM 646 C C . TYR A 1 84 ? -6.634 21.059 21.869 1.00 70.69 84 TYR A C 1
ATOM 648 O O . TYR A 1 84 ? -7.301 21.327 20.873 1.00 70.69 84 TYR A O 1
ATOM 656 N N . GLU A 1 85 ? -6.480 21.920 22.873 1.00 67.19 85 GLU A N 1
ATOM 657 C CA . GLU A 1 85 ? -7.003 23.288 22.835 1.00 67.19 85 GLU A CA 1
ATOM 658 C C . GLU A 1 85 ? -5.975 24.282 22.257 1.00 67.19 85 GLU A C 1
ATOM 660 O O . GLU A 1 85 ? -4.797 24.309 22.653 1.00 67.19 85 GLU A O 1
ATOM 665 N N . GLY A 1 86 ? -6.441 25.136 21.337 1.00 65.69 86 GLY A N 1
ATOM 666 C CA . GLY A 1 86 ? -5.699 26.271 20.779 1.00 65.69 86 GLY A CA 1
ATOM 667 C C . GLY A 1 86 ? -5.574 26.276 19.245 1.00 65.69 86 GLY A C 1
ATOM 668 O O . GLY A 1 86 ? -5.960 25.317 18.579 1.00 65.69 86 GLY A O 1
ATOM 669 N N . PRO A 1 87 ? -5.049 27.368 18.658 1.00 59.72 87 PRO A N 1
ATOM 670 C CA . PRO A 1 87 ? -4.843 27.471 17.215 1.00 59.72 87 PRO A CA 1
ATOM 671 C C . PRO A 1 87 ? -3.771 26.478 16.733 1.00 59.72 87 PRO A C 1
ATOM 673 O O . PRO A 1 87 ? -2.700 26.384 17.327 1.00 59.72 87 PRO A O 1
ATOM 676 N N . LEU A 1 88 ? -4.020 25.800 15.605 1.00 58.00 88 LEU A N 1
ATOM 677 C CA . LEU A 1 88 ? -3.080 24.883 14.924 1.00 58.00 88 LEU A CA 1
ATOM 678 C C . LEU A 1 88 ? -1.862 25.596 14.288 1.00 58.00 88 LEU A C 1
ATOM 680 O O . LEU A 1 88 ? -1.164 25.021 13.456 1.00 58.00 88 LEU A O 1
ATOM 684 N N . VAL A 1 89 ? -1.624 26.865 14.626 1.00 49.31 89 VAL A N 1
ATOM 685 C CA . VAL A 1 89 ? -0.646 27.731 13.960 1.00 49.31 89 VAL A CA 1
ATOM 686 C C . VAL A 1 89 ? 0.565 27.918 14.875 1.00 49.31 89 VAL A C 1
ATOM 688 O O . VAL A 1 89 ? 0.474 28.589 15.901 1.00 49.31 89 VAL A O 1
ATOM 691 N N . GLY A 1 90 ? 1.696 27.306 14.517 1.00 57.88 90 GLY A N 1
ATOM 692 C CA . GLY A 1 90 ? 2.940 27.327 15.296 1.00 57.88 90 GLY A CA 1
ATOM 693 C C . GLY A 1 90 ? 3.598 25.949 15.394 1.00 57.88 90 GLY A C 1
ATOM 694 O O . GLY A 1 90 ? 3.039 24.964 14.919 1.00 57.88 90 GLY A O 1
ATOM 695 N N . ILE A 1 91 ? 4.801 25.906 15.985 1.00 54.56 91 ILE A N 1
ATOM 696 C CA . ILE A 1 91 ? 5.592 24.692 16.265 1.00 54.56 91 ILE A CA 1
ATOM 697 C C . ILE A 1 91 ? 4.648 23.577 16.721 1.00 54.56 91 ILE A C 1
ATOM 699 O O . ILE A 1 91 ? 3.918 23.766 17.697 1.00 54.56 91 ILE A O 1
ATOM 703 N N . VAL A 1 92 ? 4.658 22.439 16.014 1.00 60.09 92 VAL A N 1
ATOM 704 C CA . VAL A 1 92 ? 3.929 21.236 16.434 1.00 60.09 92 VAL A CA 1
ATOM 705 C C . VAL A 1 92 ? 4.310 20.990 17.886 1.00 60.09 92 VAL A C 1
ATOM 707 O O . VAL A 1 92 ? 5.474 20.710 18.175 1.00 60.09 92 VAL A O 1
ATOM 710 N N . ARG A 1 93 ? 3.355 21.183 18.809 1.00 68.56 93 ARG A N 1
ATOM 711 C CA . ARG A 1 93 ? 3.601 20.972 20.239 1.00 68.56 93 ARG A CA 1
ATOM 712 C C . ARG A 1 93 ? 4.207 19.579 20.376 1.00 68.56 93 ARG A C 1
ATOM 714 O O . ARG A 1 93 ? 3.660 18.643 19.800 1.00 68.56 93 ARG A O 1
ATOM 721 N N . THR A 1 94 ? 5.309 19.438 21.112 1.00 76.81 94 THR A N 1
ATOM 722 C CA . THR A 1 94 ? 6.052 18.169 21.248 1.00 76.81 94 THR A CA 1
ATOM 723 C C . THR A 1 94 ? 5.124 16.987 21.549 1.00 76.81 94 THR A C 1
ATOM 725 O O . THR A 1 94 ? 5.294 15.915 20.988 1.00 76.81 94 THR A O 1
ATOM 728 N N . GLN A 1 95 ? 4.055 17.232 22.313 1.00 74.19 95 GLN A N 1
ATOM 729 C CA . GLN A 1 95 ? 2.975 16.284 22.607 1.00 74.19 95 GLN A CA 1
ATOM 730 C C . GLN A 1 95 ? 2.278 15.708 21.357 1.00 74.19 95 GLN A C 1
ATOM 732 O O . GLN A 1 95 ? 2.109 14.498 21.264 1.00 74.19 95 GLN A O 1
ATOM 737 N N . ILE A 1 96 ? 1.924 16.545 20.373 1.00 76.94 96 ILE A N 1
ATOM 738 C CA . ILE A 1 96 ? 1.292 16.106 19.114 1.00 76.94 96 ILE A CA 1
ATOM 739 C C . ILE A 1 96 ? 2.282 15.274 18.295 1.00 76.94 96 ILE A C 1
ATOM 741 O O . ILE A 1 96 ? 1.907 14.257 17.720 1.00 76.94 96 ILE A O 1
ATOM 745 N N . ALA A 1 97 ? 3.554 15.683 18.251 1.00 78.94 97 ALA A N 1
ATOM 746 C CA . ALA A 1 97 ? 4.593 14.930 17.550 1.00 78.94 97 ALA A CA 1
ATOM 747 C C . ALA A 1 97 ? 4.846 13.559 18.205 1.00 78.94 97 ALA A C 1
ATOM 749 O O . ALA A 1 97 ? 4.983 12.557 17.506 1.00 78.94 97 ALA A O 1
ATOM 750 N N . GLU A 1 98 ? 4.863 13.497 19.538 1.00 81.69 98 GLU A N 1
ATOM 751 C CA . GLU A 1 98 ? 4.976 12.251 20.299 1.00 81.69 98 GLU A CA 1
ATOM 752 C C . GLU A 1 98 ? 3.764 11.338 20.093 1.00 81.69 98 GLU A C 1
ATOM 754 O O . GLU A 1 98 ? 3.933 10.134 19.900 1.00 81.69 98 GLU A O 1
ATOM 759 N N . GLU A 1 99 ? 2.542 11.879 20.113 1.00 79.12 99 GLU A N 1
ATOM 760 C CA . GLU A 1 99 ? 1.336 11.096 19.839 1.00 79.12 99 GLU A CA 1
ATOM 761 C C . GLU A 1 99 ? 1.332 10.575 18.402 1.00 79.12 99 GLU A C 1
ATOM 763 O O . GLU A 1 99 ? 1.098 9.386 18.185 1.00 79.12 99 GLU A O 1
ATOM 768 N N . TRP A 1 100 ? 1.671 11.428 17.434 1.00 77.94 100 TRP A N 1
ATOM 769 C CA . TRP A 1 100 ? 1.838 11.029 16.041 1.00 77.94 100 TRP A CA 1
ATOM 770 C C . TRP A 1 100 ? 2.842 9.885 15.914 1.00 77.94 100 TRP A C 1
ATOM 772 O O . TRP A 1 100 ? 2.525 8.860 15.316 1.00 77.94 100 TRP A O 1
ATOM 782 N N . HIS A 1 101 ? 4.011 10.004 16.550 1.00 79.62 101 HIS A N 1
ATOM 783 C CA . HIS A 1 101 ? 5.026 8.955 16.532 1.00 79.62 101 HIS A CA 1
ATOM 784 C C . HIS A 1 101 ? 4.521 7.641 17.154 1.00 79.62 101 HIS A C 1
ATOM 786 O O . HIS A 1 101 ? 4.740 6.559 16.605 1.00 79.62 101 HIS A O 1
ATOM 792 N N . LYS A 1 102 ? 3.780 7.715 18.268 1.00 80.69 102 LYS A N 1
ATOM 793 C CA . LYS A 1 102 ? 3.133 6.543 18.879 1.00 80.69 102 LYS A CA 1
ATOM 794 C C . LYS A 1 102 ? 2.115 5.902 17.937 1.00 80.69 102 LYS A C 1
ATOM 796 O O . LYS A 1 102 ? 2.057 4.679 17.887 1.00 80.69 102 LYS A O 1
ATOM 801 N N . ILE A 1 103 ? 1.323 6.697 17.214 1.00 77.06 103 ILE A N 1
ATOM 802 C CA . ILE A 1 103 ? 0.328 6.205 16.249 1.00 77.06 103 ILE A CA 1
ATOM 803 C C . ILE A 1 103 ? 1.017 5.531 15.063 1.00 77.06 103 ILE A C 1
ATOM 805 O O . ILE A 1 103 ? 0.589 4.455 14.652 1.00 77.06 103 ILE A O 1
ATOM 809 N N . THR A 1 104 ? 2.110 6.104 14.553 1.00 75.00 104 THR A N 1
ATOM 810 C CA . THR A 1 104 ? 2.849 5.529 13.420 1.00 75.00 104 THR A CA 1
ATOM 811 C C . THR A 1 104 ? 3.505 4.186 13.722 1.00 75.00 104 THR A C 1
ATOM 813 O 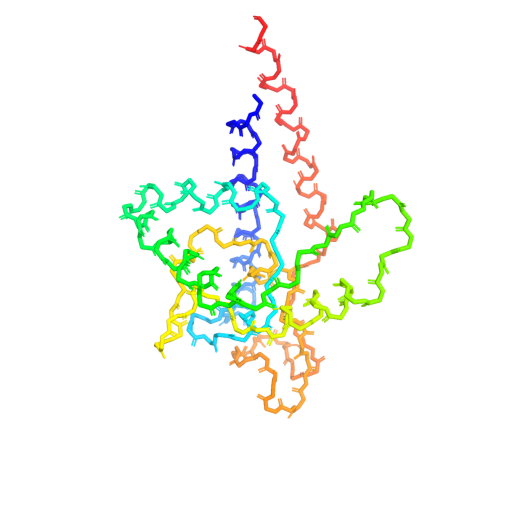O . THR A 1 104 ? 3.816 3.467 12.782 1.00 75.00 104 THR A O 1
ATOM 816 N N . ASN A 1 105 ? 3.682 3.838 15.000 1.00 74.50 105 ASN A N 1
ATOM 817 C CA . ASN A 1 105 ? 4.244 2.556 15.438 1.00 74.50 105 ASN A CA 1
ATOM 818 C C . ASN A 1 105 ? 3.168 1.497 15.743 1.00 74.50 105 ASN A C 1
ATOM 820 O O . ASN A 1 105 ? 3.489 0.410 16.226 1.00 74.50 105 ASN A O 1
ATOM 824 N N . LEU A 1 106 ? 1.884 1.807 15.537 1.00 79.00 106 LEU A N 1
ATOM 825 C CA . LEU A 1 106 ? 0.814 0.833 15.724 1.00 79.00 106 LEU A CA 1
ATOM 826 C C . LEU A 1 106 ? 0.662 -0.046 14.482 1.00 79.00 106 LEU A C 1
ATOM 828 O O . LEU A 1 106 ? 0.752 0.458 13.359 1.00 79.00 106 LEU A O 1
ATOM 832 N N . PRO A 1 107 ? 0.309 -1.329 14.663 1.00 80.06 107 PRO A N 1
ATOM 833 C CA . PRO A 1 107 ? -0.141 -2.154 13.558 1.00 80.06 107 PRO A CA 1
ATOM 834 C C . PRO A 1 107 ? -1.338 -1.515 12.849 1.00 80.06 107 PRO A C 1
ATOM 836 O O . PRO A 1 107 ? -2.242 -0.961 13.481 1.00 80.06 107 PRO A O 1
ATOM 839 N N . CYS A 1 108 ? -1.367 -1.631 11.525 1.00 87.12 108 CYS A N 1
ATOM 840 C CA . CYS A 1 108 ? -2.493 -1.197 10.714 1.00 87.12 108 CYS A CA 1
ATOM 841 C C . CYS A 1 108 ? -3.795 -1.850 11.197 1.00 87.12 108 CYS A C 1
ATOM 843 O O . CYS A 1 108 ? -3.900 -3.075 11.239 1.00 87.12 108 CYS A O 1
ATOM 845 N N . LEU A 1 109 ? -4.822 -1.039 11.456 1.00 88.81 109 LEU A N 1
ATOM 846 C CA . LEU A 1 109 ? -6.140 -1.517 11.895 1.00 88.81 109 LEU A CA 1
ATOM 847 C C . LEU A 1 109 ? -6.856 -2.403 10.853 1.00 88.81 109 LEU A C 1
ATOM 849 O O . LEU A 1 109 ? -7.811 -3.113 11.162 1.00 88.81 109 LEU A O 1
ATOM 853 N N . PHE A 1 110 ? -6.399 -2.373 9.601 1.00 92.25 110 PHE A N 1
ATOM 854 C CA . PHE A 1 110 ? -6.933 -3.189 8.512 1.00 92.25 110 PHE A CA 1
ATOM 855 C C . PHE A 1 110 ? -6.203 -4.526 8.326 1.00 92.25 110 PHE A C 1
ATOM 857 O O . PHE A 1 110 ? -6.565 -5.266 7.412 1.00 92.25 110 PHE A O 1
ATOM 864 N N . LEU A 1 111 ? -5.186 -4.826 9.142 1.00 90.56 111 LEU A N 1
ATOM 865 C CA . LEU A 1 111 ? -4.493 -6.113 9.130 1.00 90.56 111 LEU A CA 1
ATOM 866 C C . LEU A 1 111 ? -5.266 -7.134 9.976 1.00 90.56 111 LEU A C 1
ATOM 868 O O . LEU A 1 111 ? -5.518 -6.911 11.157 1.00 90.56 111 LEU A O 1
ATOM 872 N N . GLU A 1 112 ? -5.637 -8.252 9.366 1.00 91.00 112 GLU A N 1
ATOM 873 C CA . GLU A 1 112 ? -6.298 -9.377 10.028 1.00 91.00 112 GLU A CA 1
ATOM 874 C C . GLU A 1 112 ? -5.318 -10.248 10.829 1.00 91.00 112 GLU A C 1
ATOM 876 O O . GLU A 1 112 ? -4.099 -10.190 10.649 1.00 91.00 112 GLU A O 1
ATOM 881 N N . SER A 1 113 ? -5.855 -11.142 11.666 1.00 90.00 113 SER A N 1
ATOM 882 C CA . SER A 1 113 ? -5.061 -12.136 12.407 1.00 90.00 113 SER A CA 1
ATOM 883 C C . SER A 1 113 ? -4.325 -13.129 11.497 1.00 90.00 113 SER A C 1
ATOM 885 O O . SER A 1 113 ? -3.231 -13.579 11.835 1.00 90.00 113 SER A O 1
ATOM 887 N N . ASP A 1 114 ? -4.880 -13.428 10.319 1.00 90.94 114 ASP A N 1
ATOM 888 C CA . ASP A 1 114 ? -4.246 -14.237 9.269 1.00 90.94 114 ASP A CA 1
ATOM 889 C C . ASP A 1 114 ? -3.298 -13.424 8.363 1.00 90.94 114 ASP A C 1
ATOM 891 O O . ASP A 1 114 ? -2.775 -13.938 7.372 1.00 90.94 114 ASP A O 1
ATOM 895 N N . LYS A 1 115 ? -3.054 -12.157 8.728 1.00 88.31 115 LYS A N 1
ATOM 896 C CA . LYS A 1 115 ? -2.252 -11.159 8.011 1.00 88.31 115 LYS A CA 1
ATOM 897 C C . LYS A 1 115 ? -2.838 -10.701 6.672 1.00 88.31 115 LYS A C 1
ATOM 899 O O . LYS A 1 115 ? -2.159 -9.970 5.946 1.00 88.31 115 LYS A O 1
ATOM 904 N N . SER A 1 116 ? -4.074 -11.065 6.335 1.00 89.88 116 SER A N 1
ATOM 905 C CA . SER A 1 116 ? -4.760 -10.475 5.186 1.00 89.88 116 SER A CA 1
ATOM 906 C C . SER A 1 116 ? -5.110 -9.002 5.442 1.00 89.88 116 SER A C 1
ATOM 908 O O . SER A 1 116 ? -5.128 -8.530 6.578 1.00 89.88 116 SER A O 1
ATOM 910 N N . CYS A 1 117 ? -5.298 -8.225 4.372 1.00 89.75 117 CYS A N 1
ATOM 911 C CA . CYS A 1 117 ? -5.561 -6.788 4.462 1.00 89.75 117 CYS A CA 1
ATOM 912 C C . CYS A 1 117 ? -6.975 -6.481 3.971 1.00 89.75 117 CYS A C 1
ATOM 914 O O . CYS A 1 117 ? -7.284 -6.709 2.800 1.00 89.75 117 CYS A O 1
ATOM 916 N N . LEU A 1 118 ? -7.806 -5.904 4.844 1.00 92.88 118 LEU A N 1
ATOM 917 C CA . LEU A 1 118 ? -9.191 -5.557 4.516 1.00 92.88 118 LEU A CA 1
ATOM 918 C C . LEU A 1 118 ? -9.280 -4.617 3.304 1.00 92.88 118 LEU A C 1
ATOM 920 O O . LEU A 1 118 ? -10.105 -4.826 2.419 1.00 92.88 118 LEU A O 1
ATOM 924 N N . ILE A 1 119 ? -8.390 -3.622 3.243 1.00 92.12 119 ILE A N 1
ATOM 925 C CA . ILE A 1 119 ? -8.365 -2.585 2.202 1.00 92.12 119 ILE A CA 1
ATOM 926 C C . ILE A 1 119 ? -7.367 -2.888 1.075 1.00 92.12 119 ILE A C 1
ATOM 928 O O . ILE A 1 119 ? -6.864 -1.963 0.445 1.00 92.12 119 ILE A O 1
ATOM 932 N N . TYR A 1 120 ? -7.030 -4.158 0.820 1.00 88.69 120 TYR A N 1
ATOM 933 C CA . TYR A 1 120 ? -5.933 -4.521 -0.091 1.00 88.69 120 TYR A CA 1
ATOM 934 C C . TYR A 1 120 ? -6.032 -3.867 -1.483 1.00 88.69 120 TYR A C 1
ATOM 936 O O . TYR A 1 120 ? -5.035 -3.359 -1.998 1.00 88.69 120 TYR A O 1
ATOM 944 N N . SER A 1 121 ? -7.225 -3.830 -2.078 1.00 88.69 121 SER A N 1
ATOM 945 C CA . SER A 1 121 ? -7.476 -3.208 -3.388 1.00 88.69 121 SER A CA 1
ATOM 946 C C . SER A 1 121 ? -7.321 -1.683 -3.372 1.00 88.69 121 SER A C 1
ATOM 948 O O . SER A 1 121 ? -6.789 -1.091 -4.314 1.00 88.69 121 SER A O 1
ATOM 950 N N . GLY A 1 122 ? -7.743 -1.063 -2.271 1.00 89.62 122 GLY A N 1
ATOM 951 C CA . GLY A 1 122 ? -7.710 0.372 -2.014 1.00 89.62 122 GLY A CA 1
ATOM 952 C C . GLY A 1 122 ? -6.462 0.854 -1.280 1.00 89.62 122 GLY A C 1
ATOM 953 O O . GLY A 1 122 ? -6.422 2.010 -0.871 1.00 89.62 122 GLY A O 1
ATOM 954 N N . ARG A 1 123 ? -5.462 -0.013 -1.065 1.00 88.69 123 ARG A N 1
ATOM 955 C CA . ARG A 1 123 ? -4.332 0.295 -0.184 1.00 88.69 123 ARG A CA 1
ATOM 956 C C . ARG A 1 123 ? -3.568 1.542 -0.665 1.00 88.69 123 ARG A C 1
ATOM 958 O O . ARG A 1 123 ? -3.344 1.662 -1.880 1.00 88.69 123 ARG A O 1
ATOM 965 N N . PRO A 1 124 ? -3.135 2.416 0.264 1.00 87.12 124 PRO A N 1
ATOM 966 C CA . PRO A 1 124 ? -2.324 3.589 -0.050 1.00 87.12 124 PRO A CA 1
ATOM 967 C C . PRO A 1 124 ? -1.056 3.238 -0.829 1.00 87.12 124 PRO A C 1
ATOM 969 O O . PRO A 1 124 ? -0.545 2.118 -0.736 1.00 87.12 124 PRO A O 1
ATOM 972 N N . LEU A 1 125 ? -0.501 4.218 -1.536 1.00 81.56 125 LEU A N 1
ATOM 973 C CA . LEU A 1 125 ? 0.752 4.112 -2.279 1.00 81.56 125 LEU A CA 1
ATOM 974 C C . LEU A 1 125 ? 1.911 3.672 -1.387 1.00 81.56 125 LEU A C 1
ATOM 976 O O . LEU A 1 125 ? 2.699 2.823 -1.797 1.00 81.56 125 LEU A O 1
ATOM 980 N N . VAL A 1 126 ? 1.968 4.172 -0.148 1.00 77.88 126 VAL A N 1
ATOM 981 C CA . VAL A 1 126 ? 2.972 3.748 0.841 1.00 77.88 126 VAL A CA 1
ATOM 982 C C . VAL A 1 126 ? 2.862 2.245 1.139 1.00 77.88 126 VAL A C 1
ATOM 984 O O . VAL A 1 126 ? 3.856 1.558 1.317 1.00 77.88 126 VAL A O 1
ATOM 987 N N . CYS A 1 127 ? 1.658 1.671 1.116 1.00 79.44 127 CYS A N 1
ATOM 988 C CA . CYS A 1 127 ? 1.457 0.240 1.353 1.00 79.44 127 CYS A CA 1
ATOM 989 C C . CYS A 1 127 ? 1.732 -0.618 0.107 1.00 79.44 127 CYS A C 1
ATOM 991 O O . CYS A 1 127 ? 1.729 -1.851 0.196 1.00 79.44 127 CYS A O 1
ATOM 993 N N . ARG A 1 128 ? 1.935 0.001 -1.061 1.00 78.69 128 ARG A N 1
ATOM 994 C CA . ARG A 1 128 ? 2.313 -0.686 -2.300 1.00 78.69 128 ARG A CA 1
ATOM 995 C C . ARG A 1 128 ? 3.830 -0.857 -2.347 1.00 78.69 128 ARG A C 1
ATOM 997 O O . ARG A 1 128 ? 4.588 -0.154 -1.688 1.00 78.69 128 ARG A O 1
ATOM 1004 N N . ALA A 1 129 ? 4.293 -1.817 -3.141 1.00 63.31 129 ALA A N 1
ATOM 1005 C CA . ALA A 1 129 ? 5.694 -2.248 -3.190 1.00 63.31 129 ALA A CA 1
ATOM 1006 C C . ALA A 1 129 ? 6.704 -1.182 -3.687 1.00 63.31 129 ALA A C 1
ATOM 1008 O O . ALA A 1 129 ? 7.882 -1.484 -3.838 1.00 63.31 129 ALA A O 1
ATOM 1009 N N . PHE A 1 130 ? 6.268 0.057 -3.919 1.00 58.47 130 PHE A N 1
ATOM 1010 C CA . PHE A 1 130 ? 6.999 1.109 -4.629 1.00 58.47 130 PHE A CA 1
ATOM 1011 C C . PHE A 1 130 ? 7.816 2.069 -3.768 1.00 58.47 130 PHE A C 1
ATOM 1013 O O . PHE A 1 130 ? 8.276 3.097 -4.255 1.00 58.47 130 PHE A O 1
ATOM 1020 N N . GLY A 1 131 ? 8.028 1.750 -2.495 1.00 52.16 131 GLY A N 1
ATOM 1021 C CA . GLY A 1 131 ? 8.843 2.615 -1.641 1.00 52.16 131 GLY A CA 1
ATOM 1022 C C . GLY A 1 131 ? 9.020 2.176 -0.196 1.00 52.16 131 GLY A C 1
ATOM 1023 O O . GLY A 1 131 ? 9.756 2.836 0.524 1.00 52.16 131 GLY A O 1
ATOM 1024 N N . VAL A 1 132 ? 8.394 1.080 0.253 1.00 47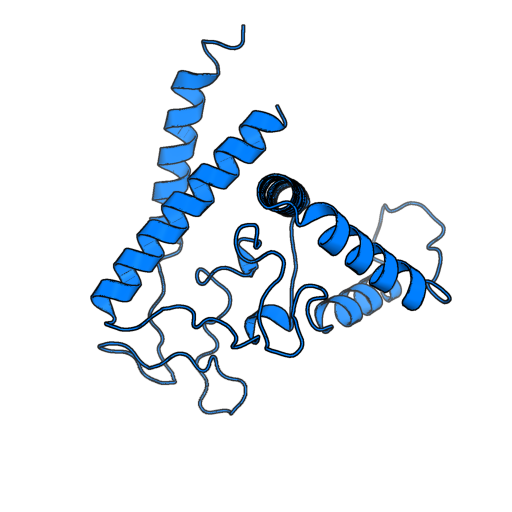.97 132 VAL A N 1
ATOM 1025 C CA . VAL A 1 132 ? 8.355 0.759 1.697 1.00 47.97 132 VAL A CA 1
ATOM 1026 C C . VAL A 1 132 ? 9.105 -0.500 2.110 1.00 47.97 132 VAL A C 1
ATOM 1028 O O . VAL A 1 132 ? 9.392 -0.668 3.287 1.00 47.97 132 VAL A O 1
ATOM 1031 N N . THR A 1 133 ? 9.534 -1.369 1.191 1.00 51.72 133 THR A N 1
ATOM 1032 C CA . THR A 1 133 ? 10.280 -2.580 1.599 1.00 51.72 133 THR A CA 1
ATOM 1033 C C . THR A 1 133 ? 11.658 -2.719 0.971 1.00 51.72 133 THR A C 1
ATOM 1035 O O . THR A 1 133 ? 12.186 -3.819 0.814 1.00 51.72 133 THR A O 1
ATOM 1038 N N . HIS A 1 134 ? 12.309 -1.578 0.749 1.00 53.75 134 HIS A N 1
ATOM 1039 C CA . HIS A 1 134 ? 13.767 -1.502 0.738 1.00 53.75 134 HIS A CA 1
ATOM 1040 C C . HIS A 1 134 ? 14.302 -1.478 2.167 1.00 53.75 134 HIS A C 1
ATOM 1042 O O . HIS A 1 134 ? 15.054 -0.580 2.529 1.00 53.75 134 HIS A O 1
ATOM 1048 N N . MET A 1 135 ? 13.938 -2.452 2.993 1.00 61.12 135 MET A N 1
ATOM 1049 C CA . MET A 1 135 ? 14.721 -2.724 4.194 1.00 61.12 135 MET A CA 1
ATOM 1050 C C . MET A 1 135 ? 15.681 -3.862 3.844 1.00 61.12 135 MET A C 1
ATOM 1052 O O . MET A 1 135 ? 15.398 -5.011 4.195 1.00 61.12 135 MET A O 1
ATOM 1056 N N . PRO A 1 136 ? 16.752 -3.609 3.052 1.00 59.88 136 PRO A N 1
ATOM 1057 C CA . PRO A 1 136 ? 17.815 -4.579 2.925 1.00 59.88 136 PRO A CA 1
ATOM 1058 C C . PRO A 1 136 ? 18.421 -4.746 4.314 1.00 59.88 136 PRO A C 1
ATOM 1060 O O . PRO A 1 136 ? 18.747 -3.774 4.993 1.00 59.88 136 PRO A O 1
ATOM 1063 N N . GLY A 1 137 ? 18.529 -5.982 4.765 1.00 62.72 137 GLY A N 1
ATOM 1064 C CA . GLY A 1 137 ? 18.976 -6.261 6.112 1.00 62.72 137 GLY A CA 1
ATOM 1065 C C . GLY A 1 137 ? 19.203 -7.752 6.308 1.00 62.72 137 GLY A C 1
ATOM 1066 O O . GLY A 1 137 ? 18.416 -8.557 5.809 1.00 62.72 137 GLY A O 1
ATOM 1067 N N . PRO A 1 138 ? 20.270 -8.142 7.020 1.00 58.59 138 PRO A N 1
ATOM 1068 C CA . PRO A 1 138 ? 20.482 -9.522 7.442 1.00 58.59 138 PRO A CA 1
ATOM 1069 C C . PRO A 1 138 ? 19.647 -9.896 8.683 1.00 58.59 138 PRO A C 1
ATOM 1071 O O . PRO A 1 138 ? 19.745 -11.023 9.160 1.00 58.59 138 PRO A O 1
ATOM 1074 N N . THR A 1 139 ? 18.873 -8.962 9.248 1.00 62.78 139 THR A N 1
ATOM 1075 C CA . THR A 1 139 ? 18.141 -9.142 10.510 1.00 62.78 139 THR A CA 1
ATOM 1076 C C . THR A 1 139 ? 16.713 -9.653 10.286 1.00 62.78 139 THR A C 1
ATOM 1078 O O . THR A 1 139 ? 16.128 -9.354 9.251 1.00 62.78 139 THR A O 1
ATOM 1081 N N . PRO A 1 140 ? 16.101 -10.366 11.253 1.00 58.41 140 PRO A N 1
ATOM 1082 C CA . PRO A 1 140 ? 14.754 -10.951 11.131 1.00 58.41 140 PRO A CA 1
ATOM 1083 C C . PRO A 1 140 ? 13.618 -9.968 10.792 1.00 58.41 140 PRO A C 1
ATOM 1085 O O . PRO A 1 140 ? 12.544 -10.398 10.374 1.00 58.41 140 PRO A O 1
ATOM 1088 N N . ASP A 1 141 ? 13.847 -8.663 10.947 1.00 66.88 141 ASP A N 1
ATOM 1089 C CA . ASP A 1 141 ? 12.879 -7.608 10.637 1.00 66.88 141 ASP A CA 1
ATOM 1090 C C . ASP A 1 141 ? 12.829 -7.228 9.145 1.00 66.88 141 ASP A C 1
ATOM 1092 O O . ASP A 1 141 ? 12.016 -6.391 8.748 1.00 66.88 141 ASP A O 1
ATOM 1096 N N . PHE A 1 142 ? 13.650 -7.860 8.293 1.00 76.81 142 PHE A N 1
ATOM 1097 C CA . PHE A 1 142 ? 13.661 -7.607 6.851 1.00 76.81 142 PHE A CA 1
ATOM 1098 C C . PHE A 1 142 ? 12.394 -8.122 6.141 1.00 76.81 142 PHE A C 1
ATOM 1100 O O . PHE A 1 142 ? 11.687 -9.019 6.603 1.00 76.81 142 PHE A O 1
ATOM 1107 N N . CYS A 1 143 ? 12.110 -7.559 4.962 1.00 78.38 143 CYS A N 1
ATOM 1108 C CA . CYS A 1 143 ? 10.985 -7.976 4.125 1.00 78.38 143 CYS A CA 1
ATOM 1109 C C . CYS A 1 143 ? 11.123 -9.445 3.676 1.00 78.38 143 CYS A C 1
ATOM 1111 O O . CYS A 1 143 ? 11.998 -9.730 2.857 1.00 78.38 143 CYS A O 1
ATOM 1113 N N . PRO A 1 144 ? 10.233 -10.366 4.095 1.00 81.12 144 PRO A N 1
ATOM 1114 C CA . PRO A 1 144 ? 10.392 -11.810 3.885 1.00 81.12 144 PRO A CA 1
ATOM 1115 C C . PRO A 1 144 ? 10.199 -12.259 2.430 1.00 81.12 144 PRO A C 1
ATOM 1117 O O . PRO A 1 144 ? 10.142 -13.458 2.159 1.00 81.12 144 PRO A O 1
ATOM 1120 N N . ARG A 1 145 ? 10.066 -11.329 1.476 1.00 86.81 145 ARG A N 1
ATOM 1121 C CA . ARG A 1 145 ? 9.909 -11.693 0.072 1.00 86.81 145 ARG A CA 1
ATOM 1122 C C . ARG A 1 145 ? 11.150 -12.453 -0.430 1.00 86.81 145 ARG A C 1
ATOM 1124 O O . ARG A 1 145 ? 12.284 -12.080 -0.077 1.00 86.81 145 ARG A O 1
ATOM 1131 N N . PRO A 1 146 ? 10.957 -13.485 -1.269 1.00 88.62 146 PRO A N 1
ATOM 1132 C CA . PRO A 1 146 ? 12.062 -14.238 -1.846 1.00 88.62 146 PRO A CA 1
ATOM 1133 C C . PRO A 1 146 ? 13.013 -13.323 -2.629 1.00 88.62 146 PRO A C 1
ATOM 1135 O O . PRO A 1 146 ? 12.648 -12.219 -3.045 1.00 88.62 146 PRO A O 1
ATOM 1138 N N . LEU A 1 147 ? 14.269 -13.751 -2.748 1.00 89.75 147 LEU A N 1
ATOM 1139 C CA . LEU A 1 147 ? 15.283 -13.050 -3.533 1.00 89.75 147 LEU A CA 1
ATOM 1140 C C . LEU A 1 147 ? 15.062 -13.335 -5.016 1.00 89.75 147 LEU A C 1
ATOM 1142 O O . LEU A 1 147 ? 14.960 -14.493 -5.414 1.00 89.75 147 LEU A O 1
ATOM 1146 N N . GLY A 1 148 ? 14.981 -12.271 -5.806 1.00 92.25 148 GLY A N 1
ATOM 1147 C CA . GLY A 1 148 ? 14.909 -12.348 -7.259 1.00 92.25 148 GLY A CA 1
ATOM 1148 C C . GLY A 1 148 ? 16.273 -12.485 -7.926 1.00 92.25 148 GLY A C 1
ATOM 1149 O O . GLY A 1 148 ? 17.321 -12.452 -7.276 1.00 92.25 148 GLY A O 1
ATOM 1150 N N . VAL A 1 149 ? 16.260 -12.590 -9.253 1.00 95.38 149 VAL A N 1
ATOM 1151 C CA . VAL A 1 149 ? 17.467 -12.620 -10.085 1.00 95.38 149 VAL A CA 1
ATOM 1152 C C . VAL A 1 149 ? 18.325 -11.379 -9.817 1.00 95.38 149 VAL A C 1
ATOM 1154 O O . VAL A 1 149 ? 17.883 -10.246 -9.992 1.00 95.38 149 VAL A O 1
ATOM 1157 N N . GLY A 1 150 ? 19.571 -11.597 -9.390 1.00 92.69 150 GLY A N 1
ATOM 1158 C CA . GLY A 1 150 ? 20.531 -10.523 -9.111 1.00 92.69 150 GLY A CA 1
ATOM 1159 C C . GLY A 1 150 ? 20.320 -9.782 -7.784 1.00 92.69 150 GLY A C 1
ATOM 1160 O O . GLY A 1 150 ? 21.044 -8.821 -7.513 1.00 92.69 150 GLY A O 1
ATOM 1161 N N . GLU A 1 151 ? 19.371 -10.210 -6.948 1.00 91.75 151 GLU A N 1
ATOM 1162 C CA . GLU A 1 151 ? 19.177 -9.648 -5.610 1.00 91.75 151 GLU A CA 1
ATOM 1163 C C . GLU A 1 151 ? 20.062 -10.311 -4.550 1.00 91.75 151 GLU A C 1
ATOM 1165 O O . GLU A 1 151 ? 20.489 -11.458 -4.664 1.00 91.75 151 GLU A O 1
ATOM 1170 N N . SER A 1 152 ? 20.279 -9.589 -3.453 1.00 89.19 152 SER A N 1
ATOM 1171 C CA . SER A 1 152 ? 20.828 -10.110 -2.204 1.00 89.19 152 SER A CA 1
ATOM 1172 C C . SER A 1 152 ? 20.063 -9.526 -1.013 1.00 89.19 152 SER A C 1
ATOM 1174 O O . SER A 1 152 ? 19.265 -8.598 -1.155 1.00 89.19 152 SER A O 1
ATOM 1176 N N . HIS A 1 153 ? 20.330 -10.015 0.199 1.00 84.31 153 HIS A N 1
ATOM 1177 C CA . HIS A 1 153 ? 19.767 -9.413 1.416 1.00 84.31 153 HIS A CA 1
ATOM 1178 C C . HIS A 1 153 ? 20.152 -7.935 1.587 1.00 84.31 153 HIS A C 1
ATOM 1180 O O . HIS A 1 153 ? 19.427 -7.195 2.242 1.00 84.31 153 HIS A O 1
ATOM 1186 N N . LEU A 1 154 ? 21.257 -7.502 0.970 1.00 84.25 154 LEU A N 1
ATOM 1187 C CA . LEU A 1 154 ? 21.742 -6.121 1.003 1.00 84.25 154 LEU A CA 1
ATOM 1188 C C . LEU A 1 154 ? 21.263 -5.282 -0.191 1.00 84.25 154 LEU A C 1
ATOM 1190 O O . LEU A 1 154 ? 21.346 -4.058 -0.155 1.00 84.25 154 LEU A O 1
ATOM 1194 N N . ARG A 1 155 ? 20.773 -5.923 -1.258 1.00 85.81 155 ARG A N 1
ATOM 1195 C CA . ARG A 1 155 ? 20.382 -5.257 -2.500 1.00 85.81 155 ARG A CA 1
ATOM 1196 C C . ARG A 1 155 ? 19.107 -5.874 -3.053 1.00 85.81 155 ARG A C 1
ATOM 1198 O O . ARG A 1 155 ? 19.116 -6.977 -3.590 1.00 85.81 155 ARG A O 1
ATOM 1205 N N . ARG A 1 156 ? 18.022 -5.117 -2.962 1.00 86.19 156 ARG A N 1
ATOM 1206 C CA . ARG A 1 156 ? 16.710 -5.477 -3.495 1.00 86.19 156 ARG A CA 1
ATOM 1207 C C . ARG A 1 156 ? 16.422 -4.669 -4.756 1.00 86.19 156 ARG A C 1
ATOM 1209 O O . ARG A 1 156 ? 16.799 -3.503 -4.831 1.00 86.19 156 ARG A O 1
ATOM 1216 N N . GLY A 1 157 ? 15.787 -5.297 -5.735 1.00 85.75 157 GLY A N 1
ATOM 1217 C CA . GLY A 1 157 ? 15.216 -4.655 -6.906 1.00 85.75 157 GLY A CA 1
ATOM 1218 C C . GLY A 1 157 ? 14.017 -3.799 -6.519 1.00 85.75 157 GLY A C 1
ATOM 1219 O O . GLY A 1 157 ? 13.257 -4.131 -5.604 1.00 85.75 157 GLY A O 1
ATOM 1220 N N . TYR A 1 158 ? 13.887 -2.681 -7.216 1.00 84.62 158 TYR A N 1
ATOM 1221 C CA . TYR A 1 158 ? 12.844 -1.690 -7.029 1.00 84.62 158 TYR A CA 1
ATOM 1222 C C . TYR A 1 158 ? 12.622 -0.938 -8.330 1.00 84.62 158 TYR A C 1
ATOM 1224 O O . TYR A 1 158 ? 13.481 -0.953 -9.214 1.00 84.62 158 TYR A O 1
ATOM 1232 N N . VAL A 1 159 ? 11.475 -0.277 -8.444 1.00 81.56 159 VAL A N 1
ATOM 1233 C CA . VAL A 1 159 ? 11.211 0.573 -9.600 1.00 81.56 159 VAL A CA 1
ATOM 1234 C C . VAL A 1 159 ? 11.849 1.932 -9.377 1.00 81.56 159 VAL A C 1
ATOM 1236 O O . VAL A 1 159 ? 11.634 2.562 -8.342 1.00 81.56 159 VAL A O 1
ATOM 1239 N N . ASP A 1 160 ? 12.631 2.377 -10.355 1.00 82.44 160 ASP A N 1
ATOM 1240 C CA . ASP A 1 160 ? 13.271 3.685 -10.337 1.00 82.44 160 ASP A CA 1
ATOM 1241 C C . ASP A 1 160 ? 12.221 4.795 -10.165 1.00 82.44 160 ASP A C 1
ATOM 1243 O O . ASP A 1 160 ? 11.301 4.953 -10.976 1.00 82.44 160 ASP A O 1
ATOM 1247 N N . SER A 1 161 ? 12.369 5.573 -9.092 1.00 79.19 161 SER A N 1
ATOM 1248 C CA . SER A 1 161 ? 11.443 6.645 -8.749 1.00 79.19 161 SER A CA 1
ATOM 1249 C C . SER A 1 161 ? 11.413 7.741 -9.811 1.00 79.19 161 SER A C 1
ATOM 1251 O O . SER A 1 161 ? 10.347 8.304 -10.040 1.00 79.19 161 SER A O 1
ATOM 1253 N N . GLN A 1 162 ? 12.518 8.015 -10.512 1.00 83.19 162 GLN A N 1
ATOM 1254 C CA . GLN A 1 162 ? 12.546 9.012 -11.585 1.00 83.19 162 GLN A CA 1
ATOM 1255 C C . GLN A 1 162 ? 11.773 8.529 -12.811 1.00 83.19 162 GLN A C 1
ATOM 1257 O O . GLN A 1 162 ? 10.959 9.269 -13.368 1.00 83.19 162 GLN A O 1
ATOM 1262 N N . GLN A 1 163 ? 11.980 7.272 -13.211 1.00 84.00 163 GLN A N 1
ATOM 1263 C CA . GLN A 1 163 ? 11.251 6.672 -14.328 1.00 84.00 163 GLN A CA 1
ATOM 1264 C C . GLN A 1 163 ? 9.747 6.630 -14.037 1.00 84.00 163 GLN A C 1
ATOM 1266 O O . GLN A 1 163 ? 8.934 6.992 -14.892 1.00 84.00 163 GLN A O 1
ATOM 1271 N N . LEU A 1 164 ? 9.374 6.237 -12.816 1.00 84.12 164 LEU A N 1
ATOM 1272 C CA . LEU A 1 164 ? 7.984 6.219 -12.384 1.00 84.12 164 LEU A CA 1
ATOM 1273 C C . LEU A 1 164 ? 7.383 7.627 -12.354 1.00 84.12 164 LEU A C 1
ATOM 1275 O O . LEU A 1 164 ? 6.294 7.835 -12.887 1.00 84.12 164 LEU A O 1
ATOM 1279 N N . GLN A 1 165 ? 8.097 8.606 -11.788 1.00 84.31 165 GLN A N 1
ATOM 1280 C CA . GLN A 1 165 ? 7.672 10.008 -11.777 1.00 84.31 165 GLN A CA 1
ATOM 1281 C C . GLN A 1 165 ? 7.436 10.531 -13.193 1.00 84.31 165 GLN A C 1
ATOM 1283 O O . GLN A 1 165 ? 6.432 11.199 -13.431 1.00 84.31 165 GLN A O 1
ATOM 1288 N N . GLN A 1 166 ? 8.307 10.195 -14.146 1.00 89.06 166 GLN A N 1
ATOM 1289 C CA . GLN A 1 166 ? 8.135 10.602 -15.535 1.00 89.06 166 GLN A CA 1
ATOM 1290 C C . GLN A 1 166 ? 6.889 9.963 -16.164 1.00 89.06 166 GLN A C 1
ATOM 1292 O O . GLN A 1 166 ? 6.123 10.666 -16.820 1.00 89.06 166 GLN A O 1
ATOM 1297 N N . LYS A 1 167 ? 6.637 8.668 -15.929 1.00 87.50 167 LYS A N 1
ATOM 1298 C CA . LYS A 1 167 ? 5.423 7.982 -16.413 1.00 87.50 167 LYS A CA 1
ATOM 1299 C C . LYS A 1 167 ? 4.149 8.575 -15.812 1.00 87.50 167 LYS A C 1
ATOM 1301 O O . LYS A 1 167 ? 3.197 8.837 -16.542 1.00 87.50 167 LYS A O 1
ATOM 1306 N N . VAL A 1 168 ? 4.148 8.847 -14.506 1.00 85.81 168 VAL A N 1
ATOM 1307 C CA . VAL A 1 168 ? 3.030 9.513 -13.818 1.00 85.81 168 VAL A CA 1
ATOM 1308 C C . VAL A 1 168 ? 2.819 10.922 -14.368 1.00 85.81 168 VAL A C 1
ATOM 1310 O O . VAL A 1 168 ? 1.687 11.305 -14.641 1.00 85.81 168 VAL A O 1
ATOM 1313 N N . LYS A 1 169 ? 3.890 11.688 -14.595 1.00 87.50 169 LYS A N 1
ATOM 1314 C CA . LYS A 1 169 ? 3.803 13.036 -15.167 1.00 87.50 169 LYS A CA 1
ATOM 1315 C C . LYS A 1 169 ? 3.218 13.024 -16.581 1.00 87.50 169 LYS A C 1
ATOM 1317 O O . LYS A 1 169 ? 2.343 13.835 -16.865 1.00 87.50 169 LYS A O 1
ATOM 1322 N N . THR A 1 170 ? 3.670 12.110 -17.441 1.00 89.81 170 THR A N 1
ATOM 1323 C CA . THR A 1 170 ? 3.114 11.935 -18.792 1.00 89.81 170 THR A CA 1
ATOM 1324 C C . THR A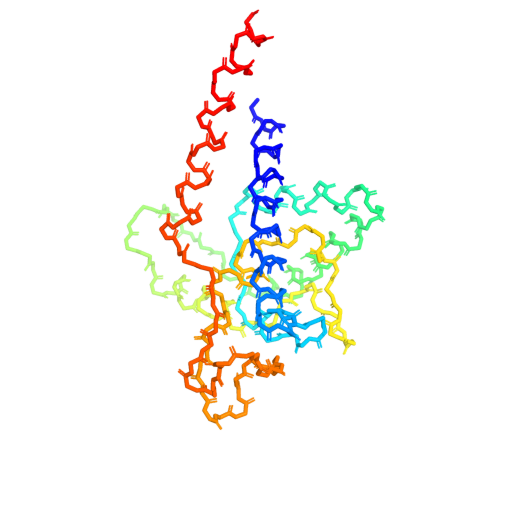 1 170 ? 1.630 11.582 -18.728 1.00 89.81 170 THR A C 1
ATOM 1326 O O . THR A 1 170 ? 0.827 12.241 -19.378 1.00 89.81 170 THR A O 1
ATOM 1329 N N . LEU A 1 171 ? 1.253 10.618 -17.878 1.00 87.00 171 LEU A N 1
ATOM 1330 C CA . LEU A 1 171 ? -0.147 10.254 -17.657 1.00 87.00 171 LEU A CA 1
ATOM 1331 C C . LEU A 1 171 ? -0.984 11.476 -17.250 1.00 87.00 171 LEU A C 1
ATOM 1333 O O . LEU A 1 171 ? -2.041 11.707 -17.822 1.00 87.00 171 LEU A O 1
ATOM 1337 N N . LEU A 1 172 ? -0.521 12.264 -16.276 1.00 83.75 172 LEU A N 1
ATOM 1338 C CA . LEU A 1 172 ? -1.251 13.440 -15.795 1.00 83.75 172 LEU A CA 1
ATOM 1339 C C . LEU A 1 172 ? -1.405 14.529 -16.871 1.00 83.75 172 LEU A C 1
ATOM 1341 O O . LEU A 1 172 ? -2.450 15.172 -16.919 1.00 83.75 172 LEU A O 1
ATOM 1345 N N . ALA A 1 173 ? -0.410 14.714 -17.743 1.00 85.69 173 ALA A N 1
ATOM 1346 C CA . ALA A 1 173 ? -0.500 15.650 -18.867 1.00 85.69 173 ALA A CA 1
ATOM 1347 C C . ALA A 1 173 ? -1.538 15.206 -19.918 1.00 85.69 173 ALA A C 1
ATOM 1349 O O . ALA A 1 173 ? -2.286 16.019 -20.449 1.00 85.69 173 ALA A O 1
ATOM 1350 N N . GLU A 1 174 ? -1.661 13.903 -20.180 1.00 83.56 174 GLU A N 1
ATOM 1351 C CA . GLU A 1 174 ? -2.693 13.389 -21.094 1.00 83.56 174 GLU A CA 1
ATOM 1352 C C . GLU A 1 174 ? -4.119 13.577 -20.548 1.00 83.56 174 GLU A C 1
ATOM 1354 O O . GLU A 1 174 ? -5.071 13.705 -21.324 1.00 83.56 174 GLU A O 1
ATOM 1359 N N . LEU A 1 175 ? -4.274 13.595 -19.219 1.00 76.00 175 LEU A N 1
ATOM 1360 C CA . LEU A 1 175 ? -5.550 13.866 -18.549 1.00 76.00 175 LEU A CA 1
ATOM 1361 C C . LEU A 1 175 ? -5.943 15.340 -18.647 1.00 76.00 175 LEU A C 1
ATOM 1363 O O . LEU A 1 175 ? -7.112 15.642 -18.895 1.00 76.00 175 LEU A O 1
ATOM 1367 N N . SER A 1 176 ? -4.980 16.255 -18.478 1.00 66.19 176 SER A N 1
ATOM 1368 C CA . SER A 1 176 ? -5.256 17.694 -18.540 1.00 66.19 176 SER A CA 1
ATOM 1369 C C . SER A 1 176 ? -5.780 18.127 -19.908 1.00 66.19 176 SER A C 1
ATOM 1371 O O . SER A 1 176 ? -6.661 18.979 -19.976 1.00 66.19 176 SER A O 1
ATOM 1373 N N . ASP A 1 177 ? -5.313 17.491 -20.982 1.00 60.28 177 ASP A N 1
ATOM 1374 C CA . ASP A 1 177 ? -5.628 17.919 -22.348 1.00 60.28 177 ASP A CA 1
ATOM 1375 C C . ASP A 1 177 ? -6.961 17.362 -22.880 1.00 60.28 177 ASP A C 1
ATOM 1377 O O . ASP A 1 177 ? -7.556 17.946 -23.785 1.00 60.28 177 ASP A O 1
ATOM 1381 N N . LYS A 1 178 ? -7.459 16.242 -22.334 1.00 57.59 178 LYS A N 1
ATOM 1382 C CA . LYS A 1 178 ? -8.668 15.561 -22.843 1.00 57.59 178 LYS A CA 1
ATOM 1383 C C . LYS A 1 178 ? -9.917 15.756 -21.985 1.00 57.59 178 LYS A C 1
ATOM 1385 O O . LYS A 1 178 ? -11.021 15.723 -22.523 1.00 57.59 178 LYS A O 1
ATOM 1390 N N . GLU A 1 179 ? -9.772 15.965 -20.678 1.00 50.91 179 GLU A N 1
ATOM 1391 C CA . GLU A 1 179 ? -10.912 15.974 -19.744 1.00 50.91 179 GLU A CA 1
ATOM 1392 C C . GLU A 1 179 ? -11.349 17.396 -19.341 1.00 50.91 179 GLU A C 1
ATOM 1394 O O . GLU A 1 179 ? -12.503 17.599 -18.983 1.00 50.91 179 GLU A O 1
ATOM 1399 N N . TRP A 1 180 ? -10.503 18.421 -19.511 1.00 44.81 180 TRP A N 1
ATOM 1400 C CA . TRP A 1 180 ? -10.881 19.819 -19.225 1.00 44.81 180 TRP A CA 1
ATOM 1401 C C . TRP A 1 180 ? -11.684 20.485 -20.350 1.00 44.81 180 TRP A C 1
ATOM 1403 O O . TRP A 1 180 ? -12.380 21.468 -20.111 1.00 44.81 180 TRP A O 1
ATOM 1413 N N . ALA A 1 181 ? -11.635 19.937 -21.567 1.00 45.50 181 ALA A N 1
ATOM 1414 C CA . ALA A 1 181 ? -12.389 20.446 -22.714 1.00 45.50 181 ALA A CA 1
ATOM 1415 C C . ALA A 1 181 ? -13.863 19.993 -22.739 1.00 45.50 181 ALA A C 1
ATOM 1417 O O . ALA A 1 181 ? -14.639 20.508 -23.537 1.00 45.50 181 ALA A O 1
ATOM 1418 N N . THR A 1 182 ? -14.255 19.027 -21.899 1.00 43.09 182 THR A N 1
ATOM 1419 C CA . THR A 1 182 ? -15.615 18.445 -21.883 1.00 43.09 182 THR A CA 1
ATOM 1420 C C . THR A 1 182 ? -16.400 18.729 -20.599 1.00 43.09 182 THR A C 1
ATOM 1422 O O . THR A 1 182 ? -17.546 18.302 -20.478 1.00 43.09 182 THR A O 1
ATOM 1425 N N . SER A 1 183 ? -15.819 19.504 -19.679 1.00 35.84 183 SER A N 1
ATOM 1426 C CA . SER A 1 183 ? -16.425 19.901 -18.397 1.00 35.84 183 SER A CA 1
ATOM 1427 C C . SER A 1 183 ? -16.823 21.387 -18.343 1.00 35.84 183 SER A C 1
ATOM 1429 O O . SER A 1 183 ? -17.032 21.916 -17.250 1.00 35.84 183 SER A O 1
ATOM 1431 N N . GLY A 1 184 ? -16.886 22.062 -19.499 1.00 39.00 184 GLY A N 1
ATOM 1432 C CA . GLY A 1 184 ? -17.331 23.453 -19.661 1.00 39.00 184 GLY A CA 1
ATOM 1433 C C . GLY A 1 184 ? -18.710 23.552 -20.292 1.00 39.00 184 GLY A C 1
ATOM 1434 O O . GLY A 1 184 ? -18.944 22.816 -21.276 1.00 39.00 184 GLY A O 1
#

Secondary structure (DSSP, 8-state):
-HHHHHHHHHHHHHHHHHHHHHHHHHHTS-SS-TT--GGGSS----HHHHHHHHHHHHHTT-HHHHHHHHHHHHHHHTTSPPP--S-S-SS--HHHHHHHHHHHTSPPTTB-TTS-BTTTTT--GGGSTTTS-----SSTTS--PPP-TT-BTTB-----HHHHHHHHHHHHHHHHHHHTTS--

InterPro domains:
  IPR005358 Putative zinc- or iron-chelating domain containing protein [PF03692] (32-137)